Protein AF-A0A382Q9G3-F1 (afdb_monomer)

pLDDT: mean 81.2, std 12.7, range [31.36, 94.88]

Sequence (200 aa):
MVLIICVLTLLGAGWISKRIHGSWFFPGAFFPLLWSLYMSISFLVAPEFHPQILGVIMIVLFSIIVTVGANIIPFKNSSTIERHEPDFKPDLIFYTGLILSAISALGIVLVISMGFSWYQLEQSIFNLYILPNLFALERYNEVLVIPTNVKIVMFLTYPAALICGFVYPFLSGFRKWLSWLPILITMVYGTLFAVRSGIL

Solvent-accessible surface area (backbone atoms only — not comparable to full-atom values): 10776 Å² total; per-residue (Å²): 111,71,65,58,52,51,37,51,51,23,45,49,48,12,50,52,37,20,70,75,69,75,32,61,80,40,67,22,10,28,51,20,40,53,51,30,50,55,54,52,49,45,53,74,77,40,65,87,65,72,70,59,67,68,43,55,52,50,52,48,53,50,35,49,51,47,24,51,54,49,67,69,50,77,82,69,85,62,91,68,68,75,80,67,78,66,98,59,66,60,64,62,51,38,51,49,15,50,53,35,22,55,51,11,49,50,23,50,51,51,50,51,53,48,49,34,64,73,70,69,49,68,100,42,75,70,49,61,68,47,44,17,52,53,50,27,54,31,48,76,69,73,65,61,79,76,56,67,69,46,54,56,34,36,55,32,21,58,61,10,26,52,40,20,58,68,40,43,87,80,46,63,72,70,59,43,60,55,41,46,51,26,45,52,53,36,49,52,53,43,46,47,62,47,41,67,30,51,88,106

Structure (mmCIF, N/CA/C/O backbone):
data_AF-A0A382Q9G3-F1
#
_entry.id   AF-A0A382Q9G3-F1
#
loop_
_atom_site.group_PDB
_atom_site.id
_atom_site.type_symbol
_atom_site.label_atom_id
_atom_site.label_alt_id
_atom_site.label_comp_id
_atom_site.label_asym_id
_atom_site.label_entity_id
_atom_site.label_seq_id
_atom_site.pdbx_PDB_ins_code
_atom_site.Cartn_x
_atom_site.Cartn_y
_atom_site.Cartn_z
_atom_site.occupancy
_atom_site.B_iso_or_equiv
_atom_site.auth_seq_id
_atom_site.auth_comp_id
_atom_site.auth_asym_id
_atom_site.auth_atom_id
_atom_site.pdbx_PDB_model_num
ATOM 1 N N . MET A 1 1 ? 23.910 13.709 4.206 1.00 73.62 1 MET A N 1
ATOM 2 C CA . MET A 1 1 ? 23.803 14.306 5.560 1.00 73.62 1 MET A CA 1
ATOM 3 C C . MET A 1 1 ? 22.352 14.553 5.979 1.00 73.62 1 MET A C 1
ATOM 5 O O . MET A 1 1 ? 21.930 13.947 6.952 1.00 73.62 1 MET A O 1
ATOM 9 N N . VAL A 1 2 ? 21.565 15.348 5.236 1.00 79.25 2 VAL A N 1
ATOM 10 C CA . VAL A 1 2 ? 20.144 15.641 5.555 1.00 79.25 2 VAL A CA 1
ATOM 11 C C . VAL A 1 2 ? 19.305 14.374 5.752 1.00 79.25 2 VAL A C 1
ATOM 13 O O . VAL A 1 2 ? 18.570 14.259 6.721 1.00 79.25 2 VAL A O 1
ATOM 16 N N . LEU A 1 3 ? 19.486 13.378 4.889 1.00 79.06 3 LEU A N 1
ATOM 17 C CA . LEU A 1 3 ? 18.720 12.132 4.937 1.00 79.06 3 LEU A CA 1
ATOM 18 C C . LEU A 1 3 ? 18.991 11.305 6.207 1.00 79.06 3 LEU A C 1
ATOM 20 O O . LEU A 1 3 ? 18.064 10.745 6.780 1.00 79.06 3 LEU A O 1
ATOM 24 N N . ILE A 1 4 ? 20.237 11.294 6.693 1.00 84.12 4 ILE A N 1
ATOM 25 C CA . ILE A 1 4 ? 20.603 10.639 7.960 1.00 84.12 4 ILE A CA 1
ATOM 26 C C . ILE A 1 4 ? 19.908 11.349 9.124 1.00 84.12 4 ILE A C 1
ATOM 28 O O . ILE A 1 4 ? 19.346 10.694 9.996 1.00 84.12 4 ILE A O 1
ATOM 32 N N . ILE A 1 5 ? 19.887 12.685 9.104 1.00 87.38 5 ILE A N 1
ATOM 33 C CA . ILE A 1 5 ? 19.180 13.486 10.108 1.00 87.38 5 ILE A CA 1
ATOM 34 C C . ILE A 1 5 ? 17.683 13.150 10.086 1.00 87.38 5 ILE A C 1
ATOM 36 O O . ILE A 1 5 ? 17.115 12.903 11.141 1.00 87.38 5 ILE A O 1
ATOM 40 N N . CYS A 1 6 ? 17.062 13.053 8.907 1.00 88.06 6 CYS A N 1
ATOM 41 C CA . CYS A 1 6 ? 15.653 12.673 8.763 1.00 88.06 6 CYS A CA 1
ATOM 42 C C . CYS A 1 6 ? 15.347 11.264 9.298 1.00 88.06 6 CYS A C 1
ATOM 44 O O . CYS A 1 6 ? 14.324 11.053 9.943 1.00 88.06 6 CYS A O 1
ATOM 46 N N . VAL A 1 7 ? 16.222 10.286 9.061 1.00 88.62 7 VAL A N 1
ATOM 47 C CA . VAL A 1 7 ? 16.043 8.933 9.615 1.00 88.62 7 VAL A CA 1
ATOM 48 C C . VAL A 1 7 ? 16.175 8.952 11.140 1.00 88.62 7 VAL A C 1
ATOM 50 O O . VAL A 1 7 ? 15.357 8.350 11.836 1.00 88.62 7 VAL A O 1
ATOM 53 N N . LEU A 1 8 ? 17.154 9.687 11.675 1.00 90.88 8 LEU A N 1
ATOM 54 C CA . LEU A 1 8 ? 17.344 9.834 13.118 1.00 90.88 8 LEU A CA 1
ATOM 55 C C . LEU A 1 8 ? 16.169 10.555 13.793 1.00 90.88 8 LEU A C 1
ATOM 57 O O . LEU A 1 8 ? 15.763 10.149 14.882 1.00 90.88 8 LEU A O 1
ATOM 61 N N . THR A 1 9 ? 15.585 11.578 13.161 1.00 90.88 9 THR A N 1
ATOM 62 C CA . THR A 1 9 ? 14.403 12.267 13.704 1.00 90.88 9 THR A CA 1
ATOM 63 C C . THR A 1 9 ? 13.180 11.358 13.729 1.00 90.88 9 THR A C 1
ATOM 65 O O . THR A 1 9 ? 12.465 11.349 14.731 1.00 90.88 9 THR A O 1
ATOM 68 N N . LEU A 1 10 ? 12.962 10.546 12.690 1.00 92.06 10 LEU A N 1
ATOM 69 C CA . LEU A 1 10 ? 11.896 9.539 12.672 1.00 92.06 10 LEU A CA 1
ATOM 70 C C . LEU A 1 10 ? 12.095 8.489 13.775 1.00 92.06 10 LEU A C 1
ATOM 72 O O . LEU A 1 10 ? 11.179 8.234 14.556 1.00 92.06 10 LEU A O 1
ATOM 76 N N . LEU A 1 11 ? 13.301 7.931 13.909 1.00 92.19 11 LEU A N 1
ATOM 77 C CA . LEU A 1 11 ? 13.606 6.969 14.974 1.00 92.19 11 LEU A CA 1
ATOM 78 C C . LEU A 1 11 ? 13.399 7.577 16.367 1.00 92.19 11 LEU A C 1
ATOM 80 O O . LEU A 1 11 ? 12.801 6.936 17.232 1.00 92.19 11 LEU A O 1
ATOM 84 N N . GLY A 1 12 ? 13.836 8.822 16.571 1.00 91.19 12 GLY A N 1
ATOM 85 C CA . GLY A 1 12 ? 13.633 9.559 17.816 1.00 91.19 12 GLY A CA 1
ATOM 86 C C . GLY A 1 12 ? 12.153 9.769 18.136 1.00 91.19 12 GLY A C 1
ATOM 87 O O . GLY A 1 12 ? 11.715 9.436 19.237 1.00 91.19 12 GLY A O 1
ATOM 88 N N . ALA A 1 13 ? 11.364 10.248 17.170 1.00 89.12 13 ALA A N 1
ATOM 89 C CA . ALA A 1 13 ? 9.923 10.455 17.331 1.00 89.12 13 ALA A CA 1
ATOM 90 C C . ALA A 1 13 ? 9.193 9.146 17.675 1.00 89.12 13 ALA A C 1
ATOM 92 O O . ALA A 1 13 ? 8.418 9.098 18.636 1.00 89.12 13 ALA A O 1
ATOM 93 N N . GLY A 1 14 ? 9.504 8.064 16.954 1.00 89.75 14 GLY A N 1
ATOM 94 C CA . GLY A 1 14 ? 8.925 6.748 17.214 1.00 89.75 14 GLY A CA 1
ATOM 95 C C . GLY A 1 14 ? 9.304 6.198 18.588 1.00 89.75 14 GLY A C 1
ATOM 96 O O . GLY A 1 14 ? 8.455 5.671 19.309 1.00 89.75 14 GLY A O 1
ATOM 97 N N . TRP A 1 15 ? 10.561 6.375 18.999 1.00 90.69 15 TRP A N 1
ATOM 98 C CA . TRP A 1 15 ? 11.044 5.929 20.305 1.00 90.69 15 TRP A CA 1
ATOM 99 C C . TRP A 1 15 ? 10.415 6.702 21.469 1.00 90.69 15 TRP A C 1
ATOM 101 O O . TRP A 1 15 ? 10.028 6.092 22.468 1.00 90.69 15 TRP A O 1
ATOM 111 N N . ILE A 1 16 ? 10.257 8.023 21.333 1.00 89.19 16 ILE A N 1
ATOM 112 C CA . ILE A 1 16 ? 9.552 8.862 22.314 1.00 89.19 16 ILE A CA 1
ATOM 113 C C . ILE A 1 16 ? 8.093 8.411 22.431 1.00 89.19 16 ILE A C 1
ATOM 115 O O . ILE A 1 16 ? 7.614 8.161 23.536 1.00 89.19 16 ILE A O 1
ATOM 119 N N . SER A 1 17 ? 7.393 8.230 21.309 1.00 86.56 17 SER A N 1
ATOM 120 C CA . SER A 1 17 ? 5.993 7.793 21.332 1.00 86.56 17 SER A CA 1
ATOM 121 C C . SER A 1 17 ? 5.832 6.398 21.952 1.00 86.56 17 SER A C 1
ATOM 123 O O . SER A 1 17 ? 4.938 6.185 22.774 1.00 86.56 17 SER A O 1
ATOM 125 N N . LYS A 1 18 ? 6.766 5.477 21.673 1.00 88.69 18 LYS A N 1
ATOM 126 C CA . LYS A 1 18 ? 6.832 4.154 22.312 1.00 88.69 18 LYS A CA 1
ATOM 127 C C . LYS A 1 18 ? 7.077 4.245 23.821 1.00 88.69 18 LYS A C 1
ATOM 129 O O . LYS A 1 18 ? 6.487 3.478 24.572 1.00 88.69 18 LYS A O 1
ATOM 134 N N . ARG A 1 19 ? 7.938 5.154 24.291 1.00 87.19 19 ARG A N 1
ATOM 135 C CA . ARG A 1 19 ? 8.172 5.376 25.733 1.00 87.19 19 ARG A CA 1
ATOM 136 C C . ARG A 1 19 ? 6.904 5.842 26.452 1.00 87.19 19 ARG A C 1
ATOM 138 O O . ARG A 1 19 ? 6.699 5.444 27.591 1.00 87.19 19 ARG A O 1
ATOM 145 N N . ILE A 1 20 ? 6.074 6.647 25.790 1.00 85.25 20 ILE A N 1
ATOM 146 C CA . ILE A 1 20 ? 4.820 7.167 26.354 1.00 85.25 20 ILE A CA 1
ATOM 147 C C . ILE A 1 20 ? 3.729 6.082 26.366 1.00 85.25 20 ILE A C 1
ATOM 149 O O . ILE A 1 20 ? 3.065 5.899 27.380 1.00 85.25 20 ILE A O 1
ATOM 153 N N . HIS A 1 21 ? 3.560 5.343 25.264 1.00 82.25 21 HIS A N 1
ATOM 154 C CA . HIS A 1 21 ? 2.424 4.424 25.070 1.00 82.25 21 HIS A CA 1
ATOM 155 C C . HIS A 1 21 ? 2.763 2.933 25.242 1.00 82.25 21 HIS A C 1
ATOM 157 O O . HIS A 1 21 ? 1.889 2.077 25.134 1.00 82.25 21 HIS A O 1
ATOM 163 N N . GLY A 1 22 ? 4.031 2.585 25.462 1.00 80.88 22 GLY A N 1
ATOM 164 C CA . GLY A 1 22 ? 4.506 1.219 25.712 1.00 80.88 22 GLY A CA 1
ATOM 165 C C . GLY A 1 22 ? 4.540 0.283 24.495 1.00 80.88 22 GLY A C 1
ATOM 166 O O . GLY A 1 22 ? 5.129 -0.793 24.582 1.00 80.88 22 GLY A O 1
ATOM 167 N N . SER A 1 23 ? 3.966 0.673 23.351 1.00 82.88 23 SER A N 1
ATOM 168 C CA . SER A 1 23 ? 3.840 -0.180 22.161 1.00 82.88 23 SER A CA 1
ATOM 169 C C . SER A 1 23 ? 4.431 0.460 20.908 1.00 82.88 23 SER A C 1
ATOM 171 O O . SER A 1 23 ? 4.221 1.639 20.636 1.00 82.88 23 SER A O 1
ATOM 173 N N . TRP A 1 24 ? 5.117 -0.351 20.098 1.00 81.25 24 TRP A N 1
ATOM 174 C CA . TRP A 1 24 ? 5.556 0.035 18.752 1.00 81.25 24 TRP A CA 1
ATOM 175 C C . TRP A 1 24 ? 4.411 0.083 17.736 1.00 81.25 24 TRP A C 1
ATOM 177 O O . TRP A 1 24 ? 4.565 0.714 16.699 1.00 81.25 24 TRP A O 1
ATOM 187 N N . PHE A 1 25 ? 3.275 -0.560 18.025 1.00 82.75 25 PHE A N 1
ATOM 188 C CA . PHE A 1 25 ? 2.086 -0.547 17.163 1.00 82.75 25 PHE A CA 1
ATOM 189 C C . PHE A 1 25 ? 1.167 0.647 17.428 1.00 82.75 25 PHE A C 1
ATOM 191 O O . PHE A 1 25 ? 0.176 0.830 16.724 1.00 82.75 25 PHE A O 1
ATOM 198 N N . PHE A 1 26 ? 1.474 1.464 18.437 1.00 82.62 26 PHE A N 1
ATOM 199 C CA . PHE A 1 26 ? 0.769 2.720 18.636 1.00 82.62 26 PHE A CA 1
ATOM 200 C C . PHE A 1 26 ? 0.982 3.621 17.406 1.00 82.62 26 PHE A C 1
ATOM 202 O O . PHE A 1 26 ? 2.130 3.746 16.983 1.00 82.62 26 PHE A O 1
ATOM 209 N N . PRO A 1 27 ? -0.051 4.269 16.830 1.00 81.44 27 PRO A N 1
ATOM 210 C CA . PRO A 1 27 ? 0.078 5.002 15.565 1.00 81.44 27 PRO A CA 1
ATOM 211 C C . PRO A 1 27 ? 1.225 6.021 15.541 1.00 81.44 27 PRO A C 1
ATOM 213 O O . PRO A 1 27 ? 1.963 6.090 14.560 1.00 81.44 27 PRO A O 1
ATOM 216 N N . GLY A 1 28 ? 1.433 6.745 16.648 1.00 85.81 28 GLY A N 1
ATOM 217 C CA . GLY A 1 28 ? 2.528 7.711 16.782 1.00 85.81 28 GLY A CA 1
ATOM 218 C C . GLY A 1 28 ? 3.928 7.096 16.896 1.00 85.81 28 GLY A C 1
ATOM 219 O O . GLY A 1 28 ? 4.913 7.778 16.645 1.00 85.81 28 GLY A O 1
ATOM 220 N N . ALA A 1 29 ? 4.041 5.811 17.236 1.00 87.25 29 ALA A N 1
ATOM 221 C CA . ALA A 1 29 ? 5.307 5.079 17.257 1.00 87.25 29 ALA A CA 1
ATOM 222 C C . ALA A 1 29 ? 5.530 4.297 15.954 1.00 87.25 29 ALA A C 1
ATOM 224 O O . ALA A 1 29 ? 6.634 4.282 15.409 1.00 87.25 29 ALA A O 1
ATOM 225 N N . PHE A 1 30 ? 4.465 3.676 15.445 1.00 87.81 30 PHE A N 1
ATOM 226 C CA . PHE A 1 30 ? 4.480 2.794 14.286 1.00 87.81 30 PHE A CA 1
ATOM 227 C C . PHE A 1 30 ? 4.815 3.545 13.004 1.00 87.81 30 PHE A C 1
ATOM 229 O O . PHE A 1 30 ? 5.677 3.120 12.240 1.00 87.81 30 PHE A O 1
ATOM 236 N N . PHE A 1 31 ? 4.149 4.675 12.777 1.00 87.81 31 PHE A N 1
ATOM 237 C CA . PHE A 1 31 ? 4.277 5.428 11.539 1.00 87.81 31 PHE A CA 1
ATOM 238 C C . PHE A 1 31 ? 5.709 5.943 11.289 1.00 87.81 31 PHE A C 1
ATOM 240 O O . PHE A 1 31 ? 6.274 5.624 10.240 1.00 87.81 31 PHE A O 1
ATOM 247 N N . PRO A 1 32 ? 6.365 6.651 12.232 1.00 90.75 32 PRO A N 1
ATOM 248 C CA . PRO A 1 32 ? 7.757 7.054 12.044 1.00 90.75 32 PRO A CA 1
ATOM 249 C C . PRO A 1 32 ? 8.734 5.866 11.999 1.00 90.75 32 PRO A C 1
ATOM 251 O O . PRO A 1 32 ? 9.727 5.918 11.270 1.00 90.75 32 PRO A O 1
ATOM 254 N N . LEU A 1 33 ? 8.453 4.761 12.704 1.00 90.88 33 LEU A N 1
ATOM 255 C CA . LEU A 1 33 ? 9.275 3.550 12.622 1.00 90.88 33 LEU A CA 1
ATOM 256 C C . LEU A 1 33 ? 9.213 2.917 11.224 1.00 90.88 33 LEU A C 1
ATOM 258 O O . LEU A 1 33 ? 10.250 2.609 10.643 1.00 90.88 33 LEU A O 1
ATOM 262 N N . LEU A 1 34 ? 8.019 2.786 10.653 1.00 88.06 34 LEU A N 1
ATOM 263 C CA . LEU A 1 34 ? 7.808 2.241 9.314 1.00 88.06 34 LEU A CA 1
ATOM 264 C C . LEU A 1 34 ? 8.553 3.064 8.252 1.00 88.06 34 LEU A C 1
ATOM 266 O O . LEU A 1 34 ? 9.281 2.507 7.432 1.00 88.06 34 LEU A O 1
ATOM 270 N N . TRP A 1 35 ? 8.442 4.394 8.307 1.00 87.94 35 TRP A N 1
ATOM 271 C CA . TRP A 1 35 ? 9.142 5.272 7.368 1.00 87.94 35 TRP A CA 1
ATOM 272 C C . TRP A 1 35 ? 10.654 5.278 7.553 1.00 87.94 35 TRP A C 1
ATOM 274 O O . TRP A 1 35 ? 11.379 5.285 6.561 1.00 87.94 35 TRP A O 1
ATOM 284 N N . SER A 1 36 ? 11.155 5.220 8.789 1.00 89.31 36 SER A N 1
ATOM 285 C CA . SER A 1 36 ? 12.604 5.114 9.009 1.00 89.31 36 SER A CA 1
ATOM 286 C C . SER A 1 36 ? 13.173 3.813 8.432 1.00 89.31 36 SER A C 1
ATOM 288 O O . SER A 1 36 ? 14.255 3.832 7.839 1.00 89.31 36 SER A O 1
ATOM 290 N N . LEU A 1 37 ? 12.425 2.707 8.513 1.00 87.50 37 LEU A N 1
ATOM 291 C CA . LEU A 1 37 ? 12.796 1.426 7.915 1.00 87.50 37 LEU A CA 1
ATOM 292 C C . LEU A 1 37 ? 12.768 1.485 6.382 1.00 87.50 37 LEU A C 1
ATOM 294 O O . LEU A 1 37 ? 13.751 1.099 5.754 1.00 87.50 37 LEU A O 1
ATOM 298 N N . TYR A 1 38 ? 11.712 2.037 5.773 1.00 81.00 38 TYR A N 1
ATOM 299 C CA . TYR A 1 38 ? 11.648 2.211 4.314 1.00 81.00 38 TYR A CA 1
ATOM 300 C C . TYR A 1 38 ? 12.792 3.065 3.768 1.00 81.00 38 TYR A C 1
ATOM 302 O O . TYR A 1 38 ? 13.424 2.701 2.772 1.00 81.00 38 TYR A O 1
ATOM 310 N N . MET A 1 39 ? 13.094 4.175 4.441 1.00 80.31 39 MET A N 1
ATOM 311 C CA . MET A 1 39 ? 14.201 5.050 4.066 1.00 80.31 39 MET A CA 1
ATOM 312 C C . MET A 1 39 ? 15.541 4.318 4.177 1.00 80.31 39 MET A C 1
ATOM 314 O O . MET A 1 39 ? 16.346 4.370 3.252 1.00 80.31 39 MET A O 1
ATOM 318 N N . SER A 1 40 ? 15.758 3.577 5.267 1.00 81.88 40 SER A N 1
ATOM 319 C CA . SER A 1 40 ? 16.994 2.812 5.482 1.00 81.88 40 SER A CA 1
ATOM 320 C C . SER A 1 40 ? 17.182 1.700 4.447 1.00 81.88 40 SER A C 1
ATOM 322 O O . SER A 1 40 ? 18.276 1.539 3.913 1.00 81.88 40 SER A O 1
ATOM 324 N N . ILE A 1 41 ? 16.118 0.961 4.115 1.00 78.88 41 ILE A N 1
ATOM 325 C CA . ILE A 1 41 ? 16.162 -0.089 3.087 1.00 78.88 41 ILE A CA 1
ATOM 326 C C . ILE A 1 41 ? 16.473 0.508 1.717 1.00 78.88 41 ILE A C 1
ATOM 328 O O . ILE A 1 41 ? 17.300 -0.042 0.994 1.00 78.88 41 ILE A O 1
ATOM 332 N N . SER A 1 42 ? 15.865 1.647 1.379 1.00 72.50 42 SER A N 1
ATOM 333 C CA . SER A 1 42 ? 16.122 2.323 0.103 1.00 72.50 42 SER A CA 1
ATOM 334 C C . SER A 1 42 ? 17.611 2.651 -0.067 1.00 72.50 42 SER A C 1
ATOM 336 O O . SER A 1 42 ? 18.168 2.410 -1.134 1.00 72.50 42 SER A O 1
ATOM 338 N N . PHE A 1 43 ? 18.285 3.087 1.005 1.00 71.19 43 PHE A N 1
ATOM 339 C CA . PHE A 1 43 ? 19.733 3.331 0.992 1.00 71.19 43 PHE A CA 1
ATOM 340 C C . PHE A 1 43 ? 20.585 2.075 0.833 1.00 71.19 43 PHE A C 1
ATOM 342 O O . PHE A 1 43 ? 21.612 2.125 0.164 1.00 71.19 43 PHE A O 1
ATOM 349 N N . LEU A 1 44 ? 20.197 0.971 1.474 1.00 73.19 44 LEU A N 1
ATOM 350 C CA . LEU A 1 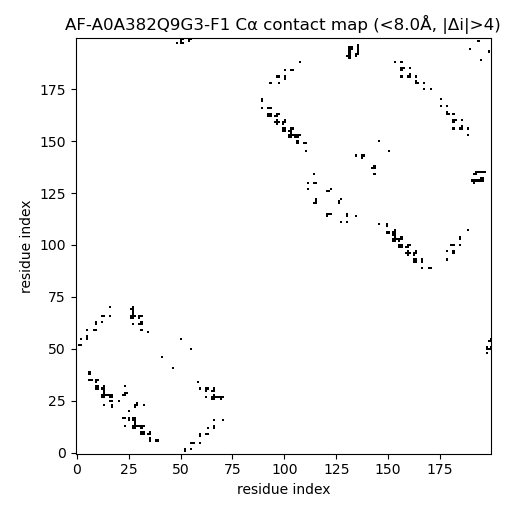44 ? 20.977 -0.267 1.440 1.00 73.19 44 LEU A CA 1
ATOM 351 C C . LEU A 1 44 ? 20.848 -0.994 0.099 1.00 73.19 44 LEU A C 1
ATOM 353 O O . LEU A 1 44 ? 21.811 -1.595 -0.365 1.00 73.19 44 LEU A O 1
ATOM 357 N N . VAL A 1 45 ? 19.657 -0.960 -0.501 1.00 72.25 45 VAL A N 1
ATOM 358 C CA . VAL A 1 45 ? 19.327 -1.760 -1.688 1.00 72.25 45 VAL A CA 1
ATOM 359 C C . VAL A 1 45 ? 19.579 -0.999 -2.990 1.00 72.25 45 VAL A C 1
ATOM 361 O O . VAL A 1 45 ? 19.908 -1.621 -3.995 1.00 72.25 45 VAL A O 1
ATOM 364 N N . ALA A 1 46 ? 19.425 0.327 -2.995 1.00 64.50 46 ALA A N 1
ATOM 365 C CA . ALA A 1 46 ? 19.513 1.143 -4.205 1.00 64.50 46 ALA A CA 1
ATOM 366 C C . ALA A 1 46 ? 20.217 2.493 -3.939 1.00 64.50 46 ALA A C 1
ATOM 368 O O . ALA A 1 46 ? 19.601 3.551 -4.091 1.00 64.50 46 ALA A O 1
ATOM 369 N N . PRO A 1 47 ? 21.508 2.488 -3.549 1.00 66.69 47 PRO A N 1
ATOM 370 C CA . PRO A 1 47 ? 22.241 3.700 -3.159 1.00 66.69 47 PRO A CA 1
ATOM 371 C C . PRO A 1 47 ? 22.409 4.711 -4.305 1.00 66.69 47 PRO A C 1
ATOM 373 O O . PRO A 1 47 ? 22.580 5.906 -4.064 1.00 66.69 47 PRO A O 1
ATOM 376 N N . GLU A 1 48 ? 22.343 4.247 -5.554 1.00 62.03 48 GLU A N 1
ATOM 377 C CA . GLU A 1 48 ? 22.396 5.085 -6.756 1.00 62.03 48 GLU A CA 1
ATOM 378 C C . GLU A 1 48 ? 21.178 6.011 -6.917 1.00 62.03 48 GLU A C 1
ATOM 380 O O . GLU A 1 48 ? 21.305 7.094 -7.487 1.00 62.03 48 GLU A O 1
ATOM 385 N N . PHE A 1 49 ? 20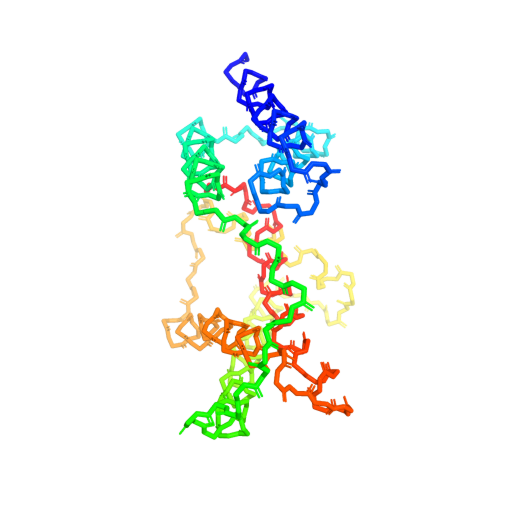.020 5.663 -6.348 1.00 60.69 49 PHE A N 1
ATOM 386 C CA . PHE A 1 49 ? 18.812 6.483 -6.418 1.00 60.69 49 PHE A CA 1
ATOM 387 C C . PHE A 1 49 ? 18.690 7.349 -5.168 1.00 60.69 49 PHE A C 1
ATOM 389 O O . PHE A 1 49 ? 18.297 6.898 -4.094 1.00 60.69 49 PHE A O 1
ATOM 396 N N . HIS A 1 50 ? 19.048 8.624 -5.305 1.00 63.28 50 HIS A N 1
ATOM 397 C CA . HIS A 1 50 ? 18.994 9.567 -4.195 1.00 63.28 50 HIS A CA 1
ATOM 398 C C . HIS A 1 50 ? 17.551 10.051 -4.014 1.00 63.28 50 HIS A C 1
ATOM 400 O O . HIS A 1 50 ? 17.021 10.703 -4.917 1.00 63.28 50 HIS A O 1
ATOM 406 N N . PRO A 1 51 ? 16.893 9.781 -2.870 1.00 66.19 51 PRO A N 1
ATOM 407 C CA . PRO A 1 51 ? 15.558 10.306 -2.638 1.00 66.19 51 PRO A CA 1
ATOM 408 C C . PRO A 1 51 ? 15.614 11.837 -2.616 1.00 66.19 51 PRO A C 1
ATOM 410 O O . PRO A 1 51 ? 16.420 12.448 -1.907 1.00 66.19 51 PRO A O 1
ATOM 413 N N . GLN A 1 52 ? 14.754 12.460 -3.416 1.00 75.38 52 GLN A N 1
ATOM 414 C CA . GLN A 1 52 ? 14.587 13.908 -3.488 1.00 75.38 52 GLN A CA 1
ATOM 415 C C . GLN A 1 52 ? 14.334 14.521 -2.093 1.00 75.38 52 GLN A C 1
ATOM 417 O O . GLN A 1 52 ? 13.413 14.173 -1.361 1.00 75.38 52 GLN A O 1
ATOM 422 N N . ILE A 1 53 ? 15.164 15.487 -1.706 1.00 78.25 53 ILE A N 1
ATOM 423 C CA . ILE A 1 53 ? 15.216 15.998 -0.323 1.00 78.25 53 ILE A CA 1
ATOM 424 C C . ILE A 1 53 ? 13.853 16.518 0.171 1.00 78.25 53 ILE A C 1
ATOM 426 O O . ILE A 1 53 ? 13.493 16.311 1.330 1.00 78.25 53 ILE A O 1
ATOM 430 N N . LEU A 1 54 ? 13.073 17.150 -0.712 1.00 76.50 54 LEU A N 1
ATOM 431 C CA . LEU A 1 54 ? 11.784 17.753 -0.371 1.00 76.50 54 LEU A CA 1
ATOM 432 C C . LEU A 1 54 ? 10.765 16.735 0.164 1.00 76.50 54 LEU A C 1
ATOM 434 O O . LEU A 1 54 ? 10.114 16.994 1.172 1.00 76.50 54 LEU A O 1
ATOM 438 N N . GLY A 1 55 ? 10.630 15.570 -0.467 1.00 76.75 55 GLY A N 1
ATOM 439 C CA . GLY A 1 55 ? 9.642 14.579 -0.031 1.00 76.75 55 GLY A CA 1
ATOM 440 C C . GLY A 1 55 ? 10.046 13.883 1.247 1.00 76.75 55 GLY A C 1
ATOM 441 O O . GLY A 1 55 ? 9.193 13.599 2.079 1.00 76.75 55 GLY A O 1
ATOM 442 N N . VAL A 1 56 ? 11.346 13.705 1.474 1.00 82.19 56 VAL A N 1
ATOM 443 C CA . VAL A 1 56 ? 11.833 13.179 2.750 1.00 82.19 56 VAL A CA 1
ATOM 444 C C . VAL A 1 56 ? 11.475 14.126 3.890 1.00 82.19 56 VAL A C 1
ATOM 446 O O . VAL A 1 56 ? 11.001 13.681 4.934 1.00 82.19 56 VAL A O 1
ATOM 449 N N . ILE A 1 57 ? 11.614 15.435 3.674 1.00 83.31 57 ILE A N 1
ATOM 450 C CA . ILE A 1 57 ? 11.163 16.444 4.637 1.00 83.31 57 ILE A CA 1
ATOM 451 C C . ILE A 1 57 ? 9.642 16.360 4.838 1.00 83.31 57 ILE A C 1
ATOM 453 O O . ILE A 1 57 ? 9.188 16.381 5.981 1.00 83.31 57 ILE A O 1
ATOM 457 N N . MET A 1 58 ? 8.855 16.195 3.770 1.00 84.75 58 MET A N 1
ATOM 458 C CA . MET A 1 58 ? 7.397 16.037 3.877 1.00 84.75 58 MET A CA 1
ATOM 459 C C . MET A 1 58 ? 6.995 14.798 4.684 1.00 84.75 58 MET A C 1
ATOM 461 O O . MET A 1 58 ? 6.110 14.889 5.531 1.00 84.75 58 MET A O 1
ATOM 465 N N . ILE A 1 59 ? 7.668 13.661 4.492 1.00 85.81 59 ILE A N 1
ATOM 466 C CA . ILE A 1 59 ? 7.426 12.433 5.267 1.00 85.81 59 ILE A CA 1
ATOM 467 C C . ILE A 1 59 ? 7.749 12.654 6.744 1.00 85.81 59 ILE A C 1
ATOM 469 O O . ILE A 1 59 ? 6.990 12.216 7.610 1.00 85.81 59 ILE A O 1
ATOM 473 N N . VAL A 1 60 ? 8.855 13.340 7.046 1.00 89.56 60 VAL A N 1
ATOM 474 C CA . VAL A 1 60 ? 9.234 13.678 8.424 1.00 89.56 60 VAL A CA 1
ATOM 475 C C . VAL A 1 60 ? 8.175 14.571 9.064 1.00 89.56 60 VAL A C 1
ATOM 477 O O . VAL A 1 60 ? 7.695 14.251 10.150 1.00 89.56 60 VAL A O 1
ATOM 480 N N . LEU A 1 61 ? 7.758 15.643 8.386 1.00 89.69 61 LEU A N 1
ATOM 481 C CA . LEU A 1 61 ? 6.715 16.548 8.876 1.00 89.69 61 LEU A CA 1
ATOM 482 C C . LEU A 1 61 ? 5.391 15.814 9.092 1.00 89.69 61 LEU A C 1
ATOM 484 O O . LEU A 1 61 ? 4.790 15.929 10.159 1.00 89.69 61 LEU A O 1
ATOM 488 N N . PHE A 1 62 ? 4.969 15.005 8.122 1.00 88.50 62 PHE A N 1
ATOM 489 C CA . PHE A 1 62 ? 3.752 14.211 8.230 1.00 88.50 62 PHE A CA 1
ATOM 490 C C . PHE A 1 62 ? 3.826 13.218 9.394 1.00 88.50 62 PHE A C 1
ATOM 492 O O . PHE A 1 62 ? 2.887 13.112 10.180 1.00 88.50 62 PHE A O 1
ATOM 499 N N . SER A 1 63 ? 4.970 12.557 9.579 1.00 88.69 63 SER A N 1
ATOM 500 C CA . SER A 1 63 ? 5.185 11.636 10.698 1.00 88.69 63 SER A CA 1
ATOM 501 C C . SER A 1 63 ? 5.133 12.340 12.050 1.00 88.69 63 SER A C 1
ATOM 503 O O . SER A 1 63 ? 4.565 11.796 12.998 1.00 88.69 63 SER A O 1
ATOM 505 N N . ILE A 1 64 ? 5.671 13.559 12.151 1.00 88.50 64 ILE A N 1
ATOM 506 C CA . ILE A 1 64 ? 5.566 14.381 13.361 1.00 88.50 64 ILE A CA 1
ATOM 507 C C . ILE A 1 64 ? 4.102 14.742 13.628 1.00 88.50 64 ILE A C 1
ATOM 509 O O . ILE A 1 64 ? 3.648 14.568 14.756 1.00 88.50 64 ILE A O 1
ATOM 513 N N . ILE A 1 65 ? 3.345 15.167 12.611 1.00 90.38 65 ILE A N 1
ATOM 514 C CA . ILE A 1 65 ? 1.914 15.490 12.748 1.00 90.38 65 ILE A CA 1
ATOM 515 C C . ILE A 1 65 ? 1.127 14.273 13.243 1.00 90.38 65 ILE A C 1
ATOM 517 O O . ILE A 1 65 ? 0.360 14.399 14.194 1.00 90.38 65 ILE A O 1
ATOM 521 N N . VAL A 1 66 ? 1.345 13.091 12.658 1.00 85.62 66 VAL A N 1
ATOM 522 C CA . VAL A 1 66 ? 0.702 11.841 13.100 1.00 85.62 66 VAL A CA 1
ATOM 523 C C . VAL A 1 66 ? 1.083 11.511 14.543 1.00 85.62 66 VAL A C 1
ATOM 525 O O . VAL A 1 66 ? 0.218 11.150 15.337 1.00 85.62 66 VAL A O 1
ATOM 528 N N . THR A 1 67 ? 2.355 11.675 14.908 1.00 87.31 67 THR A N 1
ATOM 529 C CA . THR A 1 67 ? 2.842 11.412 16.271 1.00 87.31 67 THR A CA 1
ATOM 530 C C . THR A 1 67 ? 2.197 12.353 17.283 1.00 87.31 67 THR A C 1
ATOM 532 O O . THR A 1 67 ? 1.684 11.907 18.307 1.00 87.31 67 THR A O 1
ATOM 535 N N . VAL A 1 68 ? 2.183 13.652 16.989 1.00 86.81 68 VAL A N 1
ATOM 536 C CA . VAL A 1 68 ? 1.565 14.678 17.835 1.00 86.81 68 VAL A CA 1
ATOM 537 C C . VAL A 1 68 ? 0.057 14.450 17.933 1.00 86.81 68 VAL A C 1
ATOM 539 O O . VAL A 1 68 ? -0.469 14.391 19.039 1.00 86.81 68 VAL A O 1
ATOM 542 N N . GLY A 1 69 ? -0.628 14.234 16.809 1.00 83.69 69 GLY A N 1
ATOM 543 C CA . GLY A 1 69 ? -2.067 13.968 16.770 1.00 83.69 69 GLY A CA 1
ATOM 544 C C . GLY A 1 69 ? -2.460 12.716 17.5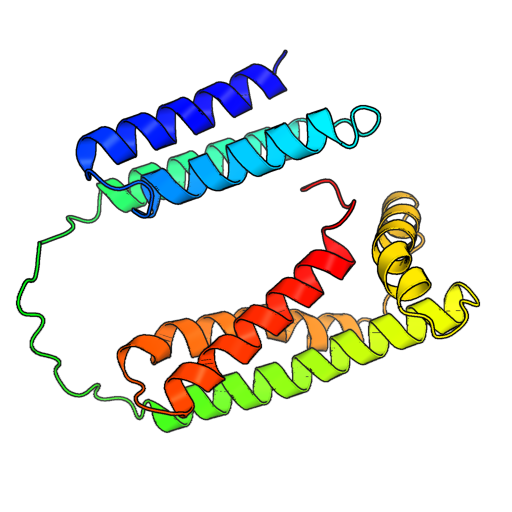52 1.00 83.69 69 GLY A C 1
ATOM 545 O O . GLY A 1 69 ? -3.419 12.751 18.320 1.00 83.69 69 GLY A O 1
ATOM 546 N N . ALA A 1 70 ? -1.680 11.639 17.435 1.00 81.06 70 ALA A N 1
ATOM 547 C CA . ALA A 1 70 ? -1.901 10.418 18.202 1.00 81.06 70 ALA A CA 1
ATOM 548 C C . ALA A 1 70 ? -1.744 10.645 19.716 1.00 81.06 70 ALA A C 1
ATOM 550 O O . ALA A 1 70 ? -2.481 10.047 20.489 1.00 81.06 70 ALA A O 1
ATOM 551 N N . ASN A 1 71 ? -0.827 11.522 20.139 1.00 77.69 71 ASN A N 1
ATOM 552 C CA . ASN A 1 71 ? -0.609 11.835 21.555 1.00 77.69 71 ASN A CA 1
ATOM 553 C C . ASN A 1 71 ? -1.633 12.839 22.127 1.00 77.69 71 ASN A C 1
ATOM 555 O O . ASN A 1 71 ? -1.852 12.849 23.336 1.00 77.69 71 ASN A O 1
ATOM 559 N N . ILE A 1 72 ? -2.233 13.701 21.295 1.00 80.88 72 ILE A N 1
ATOM 560 C CA . ILE A 1 72 ? -3.257 14.674 21.728 1.00 80.88 72 ILE A CA 1
ATOM 561 C C . ILE A 1 72 ? -4.577 13.973 22.047 1.00 80.88 72 ILE A C 1
ATOM 563 O O . ILE A 1 72 ? -5.292 14.394 22.953 1.00 80.88 72 ILE A O 1
ATOM 567 N N . ILE A 1 73 ? -4.913 12.915 21.307 1.00 67.94 73 ILE A N 1
ATOM 568 C CA . ILE A 1 73 ? -6.127 12.142 21.554 1.00 67.94 73 ILE A CA 1
ATOM 569 C C . ILE A 1 73 ? -5.840 11.212 22.737 1.00 67.94 73 ILE A C 1
ATOM 571 O O . ILE A 1 73 ? -5.066 10.265 22.582 1.00 67.94 73 ILE A O 1
ATOM 575 N N . PRO A 1 74 ? -6.439 11.435 23.922 1.00 59.28 74 PRO A N 1
ATOM 576 C CA . PRO A 1 74 ? -6.217 10.545 25.044 1.00 59.28 74 PRO A CA 1
ATOM 577 C C . PRO A 1 74 ? -6.716 9.153 24.662 1.00 59.28 74 PRO A C 1
ATOM 579 O O . PRO A 1 74 ? -7.913 8.946 24.443 1.00 59.28 74 PRO A O 1
ATOM 582 N N . PHE A 1 75 ? -5.799 8.184 24.618 1.00 56.53 75 PHE A N 1
ATOM 583 C CA . PHE A 1 75 ? -6.140 6.767 24.611 1.00 56.53 75 PHE A CA 1
ATOM 584 C C . PHE A 1 75 ? -6.729 6.443 25.986 1.00 56.53 75 PHE A C 1
ATOM 586 O O . PHE A 1 75 ? -6.069 5.918 26.882 1.00 56.53 75 PHE A O 1
ATOM 593 N N . LYS A 1 76 ? -7.988 6.832 26.204 1.00 52.00 76 LYS A N 1
ATOM 594 C CA . LYS A 1 76 ? -8.735 6.363 27.359 1.00 52.00 76 LYS A CA 1
ATOM 595 C C . LYS A 1 76 ? -8.807 4.855 27.181 1.00 52.00 76 LYS A C 1
ATOM 597 O O . LYS A 1 76 ? -9.360 4.379 26.188 1.00 52.00 76 LYS A O 1
ATOM 602 N N . ASN A 1 77 ? -8.191 4.132 28.113 1.00 47.31 77 ASN A N 1
ATOM 603 C CA . ASN A 1 77 ? -8.248 2.684 28.206 1.00 47.31 77 ASN A CA 1
ATOM 604 C C . ASN A 1 77 ? -9.716 2.324 28.474 1.00 47.31 77 ASN A C 1
ATOM 606 O O . ASN A 1 77 ? -10.152 2.187 29.612 1.00 47.31 77 ASN A O 1
ATOM 610 N N . SER A 1 78 ? -10.528 2.324 27.421 1.00 45.94 78 SER A N 1
ATOM 611 C CA . SER A 1 78 ? -11.924 1.929 27.465 1.00 45.94 78 SER A CA 1
ATOM 612 C C . SER A 1 78 ? -11.916 0.413 27.430 1.00 45.94 78 SER A C 1
ATOM 614 O O . SER A 1 78 ? -12.185 -0.228 26.421 1.00 45.94 78 SER A O 1
ATOM 616 N N . SER A 1 79 ? -11.565 -0.171 28.573 1.00 47.47 79 SER A N 1
ATOM 617 C CA . SER A 1 79 ? -11.690 -1.604 28.831 1.00 47.47 79 SER A CA 1
ATOM 618 C C . SER A 1 79 ? -13.138 -2.103 28.725 1.00 47.47 79 SER A C 1
ATOM 620 O O . SER A 1 79 ? -13.373 -3.300 28.820 1.00 47.47 79 SER A O 1
ATOM 622 N N . THR A 1 80 ? -14.094 -1.224 28.439 1.00 47.00 80 THR A N 1
ATOM 623 C CA . THR A 1 80 ? -15.474 -1.538 28.081 1.00 47.00 80 THR A CA 1
ATOM 624 C C . THR A 1 80 ? -16.012 -0.445 27.155 1.00 47.00 80 THR A C 1
ATOM 626 O O . THR A 1 80 ? -16.780 0.421 27.565 1.00 47.00 80 THR A O 1
ATOM 629 N N . ILE A 1 81 ? -15.618 -0.448 25.876 1.00 52.72 81 ILE A N 1
ATOM 630 C CA . ILE A 1 81 ? -16.532 0.092 24.863 1.00 52.72 81 ILE A CA 1
ATOM 631 C C . ILE A 1 81 ? -17.690 -0.901 24.842 1.00 52.72 81 ILE A C 1
ATOM 633 O O . ILE A 1 81 ? -17.563 -1.980 24.258 1.00 52.72 81 ILE A O 1
ATOM 637 N N . GLU A 1 82 ? -18.786 -0.586 25.535 1.00 47.16 82 GLU A N 1
ATOM 638 C CA . GLU A 1 82 ? -20.068 -1.201 25.217 1.00 47.16 82 GLU A CA 1
ATOM 639 C C . GLU A 1 82 ? -20.238 -1.024 23.712 1.00 47.16 82 GLU A C 1
ATOM 641 O O . GLU A 1 82 ? -20.348 0.100 23.220 1.00 47.16 82 GLU A O 1
ATOM 646 N N . ARG A 1 83 ? -20.136 -2.124 22.958 1.00 54.03 83 ARG A N 1
ATOM 647 C CA . ARG A 1 83 ? -20.414 -2.114 21.527 1.00 54.03 83 ARG A CA 1
ATOM 648 C C . ARG A 1 83 ? -21.900 -1.830 21.399 1.00 54.03 83 ARG A C 1
ATOM 650 O O . ARG A 1 83 ? -22.698 -2.757 21.347 1.00 54.03 83 ARG A O 1
ATOM 657 N N . HIS A 1 84 ? -22.269 -0.555 21.407 1.00 56.62 84 HIS A N 1
ATOM 658 C CA . HIS A 1 84 ? -23.544 -0.155 20.854 1.00 56.62 84 HIS A CA 1
ATOM 659 C C . HIS A 1 84 ? -23.569 -0.685 19.430 1.00 56.62 84 HIS A C 1
ATOM 661 O O . HIS A 1 84 ? -22.593 -0.526 18.683 1.00 56.62 84 HIS A O 1
ATOM 667 N N . GLU A 1 85 ? -24.644 -1.393 19.096 1.00 60.97 85 GLU A N 1
ATOM 668 C CA . GLU A 1 85 ? -24.866 -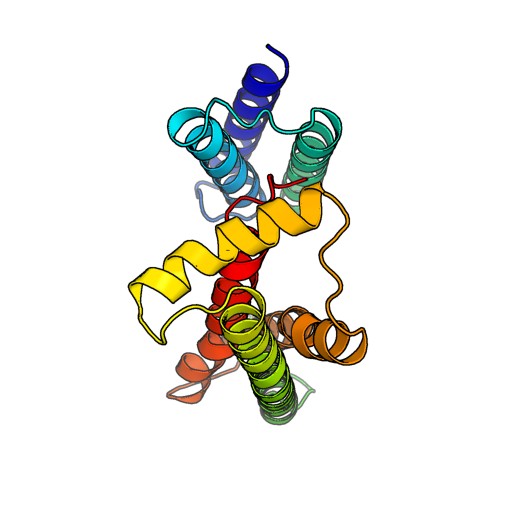1.766 17.714 1.00 60.97 85 GLU A CA 1
ATOM 669 C C . GLU A 1 85 ? -24.817 -0.478 16.889 1.00 60.97 85 GLU A C 1
ATOM 671 O O . GLU A 1 85 ? -25.443 0.518 17.265 1.00 60.97 85 GLU A O 1
ATOM 676 N N . PRO A 1 86 ? -23.986 -0.436 15.837 1.00 64.75 86 PRO A N 1
ATOM 677 C CA . PRO A 1 86 ? -23.906 0.747 15.009 1.00 64.75 86 PRO A CA 1
ATOM 678 C C . PRO A 1 86 ? -25.296 1.059 14.443 1.00 64.75 86 PRO A C 1
ATOM 680 O O . PRO A 1 86 ? -25.961 0.173 13.918 1.00 64.75 86 PRO A O 1
ATOM 683 N N . ASP A 1 87 ? -25.700 2.330 14.482 1.00 78.19 87 ASP A N 1
ATOM 684 C CA . ASP A 1 87 ? -26.951 2.812 13.862 1.00 78.19 87 ASP A CA 1
ATOM 685 C C . ASP A 1 87 ? -26.922 2.695 12.317 1.00 78.19 87 ASP A C 1
ATOM 687 O O . ASP A 1 87 ? -27.897 2.918 11.603 1.00 78.19 87 ASP A O 1
ATOM 691 N N . PHE A 1 88 ? -25.768 2.309 11.765 1.00 79.50 88 PHE A N 1
ATOM 692 C CA . PHE A 1 88 ? -25.574 2.018 10.353 1.00 79.50 88 PHE A CA 1
ATOM 693 C C . PHE A 1 88 ? -25.523 0.511 10.095 1.00 79.50 88 PHE A C 1
ATOM 695 O O . PHE A 1 88 ? -25.093 -0.273 10.933 1.00 79.50 88 PHE A O 1
ATOM 702 N N . LYS A 1 89 ? -25.881 0.099 8.874 1.00 87.75 89 LYS A N 1
ATOM 703 C CA . LYS A 1 89 ? -25.817 -1.304 8.437 1.00 87.75 89 LYS A CA 1
ATOM 704 C C . LYS A 1 89 ? -24.381 -1.665 8.019 1.00 87.75 89 LYS A C 1
ATOM 706 O O . LYS A 1 89 ? -24.004 -1.330 6.891 1.00 87.75 89 LYS A O 1
ATOM 711 N N . PRO A 1 90 ? -23.576 -2.360 8.853 1.00 85.06 90 PRO A N 1
ATOM 712 C CA . PRO A 1 90 ? -22.178 -2.657 8.531 1.00 85.06 90 PRO A CA 1
ATOM 713 C C . PRO A 1 90 ? -22.050 -3.507 7.262 1.00 85.06 90 PRO A C 1
ATOM 715 O O . PRO A 1 90 ? -21.120 -3.312 6.486 1.00 85.06 90 PRO A O 1
ATOM 718 N N . ASP A 1 91 ? -23.024 -4.380 6.997 1.00 87.94 91 ASP A N 1
ATOM 719 C CA . ASP A 1 91 ? -23.042 -5.226 5.802 1.00 87.94 91 ASP A CA 1
ATOM 720 C C . ASP A 1 91 ? -23.105 -4.415 4.503 1.00 87.94 91 ASP A C 1
ATOM 722 O O . ASP A 1 91 ? -22.368 -4.703 3.563 1.00 87.94 91 ASP A O 1
ATOM 726 N N . LEU A 1 92 ? -23.924 -3.360 4.450 1.00 89.94 92 LEU A N 1
ATOM 727 C CA . LEU A 1 92 ? -24.034 -2.510 3.260 1.00 89.94 92 LEU A CA 1
ATOM 728 C C . LEU A 1 92 ? -22.703 -1.809 2.957 1.00 89.94 92 LEU A C 1
ATOM 730 O O . LEU A 1 92 ? -22.256 -1.765 1.809 1.00 89.94 92 LEU A O 1
ATOM 734 N N . ILE A 1 93 ? -22.055 -1.290 4.000 1.00 91.12 93 ILE A N 1
ATOM 735 C CA . ILE A 1 93 ? -20.763 -0.609 3.891 1.00 91.12 93 ILE A CA 1
ATOM 736 C C . ILE A 1 93 ? -19.675 -1.608 3.470 1.00 91.12 93 ILE A C 1
ATOM 738 O O . ILE A 1 93 ? -18.883 -1.320 2.574 1.00 91.12 93 ILE A O 1
ATOM 742 N N . PHE A 1 94 ? -19.682 -2.814 4.041 1.00 92.56 94 PHE A N 1
ATOM 743 C CA . PHE A 1 94 ? -18.763 -3.889 3.673 1.00 92.56 94 PHE A CA 1
ATOM 744 C C . PHE A 1 94 ? -18.895 -4.303 2.200 1.00 92.56 94 PHE A C 1
ATOM 746 O O . PHE A 1 94 ? -17.891 -4.339 1.486 1.00 92.56 94 PHE A O 1
ATOM 753 N N . TYR A 1 95 ? -20.114 -4.556 1.709 1.00 92.94 95 TYR A N 1
ATOM 754 C CA . TYR A 1 95 ? -20.328 -4.913 0.301 1.00 92.94 95 TYR A CA 1
ATOM 755 C C . TYR A 1 95 ? -19.954 -3.777 -0.649 1.00 92.94 95 TYR A C 1
ATOM 757 O O . TYR A 1 95 ? -19.400 -4.037 -1.714 1.00 92.94 95 TYR A O 1
ATOM 765 N N . THR A 1 96 ? -20.176 -2.524 -0.246 1.00 92.31 96 THR A N 1
ATOM 766 C CA . THR A 1 96 ? -19.705 -1.359 -1.007 1.00 92.31 96 THR A CA 1
ATOM 767 C C . THR A 1 96 ? -18.181 -1.393 -1.138 1.00 92.31 96 THR A C 1
ATOM 769 O O . THR A 1 96 ? -17.658 -1.330 -2.249 1.00 92.31 96 THR A O 1
ATOM 772 N N . GLY A 1 97 ? -17.460 -1.602 -0.031 1.00 91.94 97 GLY A N 1
ATOM 773 C CA . GLY A 1 97 ? -16.003 -1.760 -0.040 1.00 91.94 97 GLY A CA 1
ATOM 774 C C . GLY A 1 97 ? -15.523 -2.909 -0.935 1.00 91.94 97 GLY A C 1
ATOM 775 O O . GLY A 1 97 ? -14.561 -2.738 -1.686 1.00 91.94 97 GLY A O 1
ATOM 776 N N . LEU A 1 98 ? -16.222 -4.049 -0.931 1.00 93.44 98 LEU A N 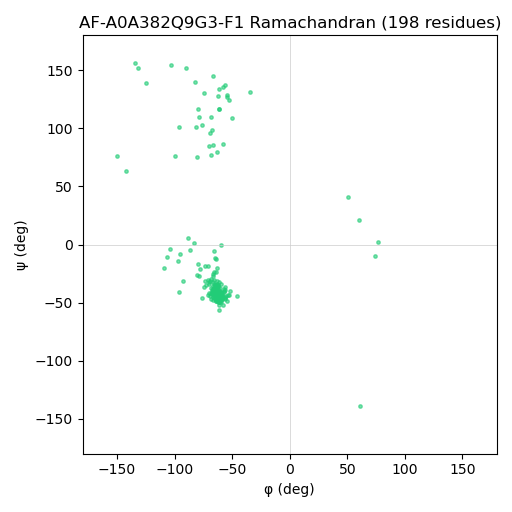1
ATOM 777 C CA . LEU A 1 98 ? -15.909 -5.177 -1.814 1.00 93.44 98 LEU A CA 1
ATOM 778 C C . LEU A 1 98 ? -16.134 -4.862 -3.293 1.00 93.44 98 LEU A C 1
ATOM 780 O O . LEU A 1 98 ? -15.268 -5.180 -4.107 1.00 93.44 98 LEU A O 1
ATOM 784 N N . ILE A 1 99 ? -17.246 -4.219 -3.650 1.00 94.88 99 ILE A N 1
ATOM 785 C CA . ILE A 1 99 ? -17.534 -3.836 -5.039 1.00 94.88 99 ILE A CA 1
ATOM 786 C C . ILE A 1 99 ? -16.461 -2.874 -5.553 1.00 94.88 99 ILE A C 1
ATOM 788 O O . ILE A 1 99 ? -15.903 -3.103 -6.627 1.00 94.88 99 ILE A O 1
ATOM 792 N N . LEU A 1 100 ? -16.108 -1.848 -4.767 1.00 93.19 100 LEU A N 1
ATOM 793 C CA . LEU A 1 100 ? -15.014 -0.944 -5.129 1.00 93.19 100 LEU A CA 1
ATOM 794 C C . LEU A 1 100 ? -13.694 -1.706 -5.283 1.00 93.19 100 LEU A C 1
ATOM 796 O O . LEU A 1 100 ? -12.956 -1.450 -6.232 1.00 93.19 100 LEU A O 1
ATOM 800 N N . SER A 1 101 ? -13.412 -2.671 -4.402 1.00 93.69 101 SER A N 1
ATOM 801 C CA . SER A 1 101 ? -12.187 -3.469 -4.494 1.00 93.69 101 SER A CA 1
ATOM 802 C C . SER A 1 101 ? -12.131 -4.306 -5.774 1.00 93.69 101 SER A C 1
ATOM 804 O O . SER A 1 101 ? -11.094 -4.330 -6.435 1.00 93.69 101 SER A O 1
ATOM 806 N N . ALA A 1 102 ? -13.248 -4.911 -6.185 1.00 94.12 102 ALA A N 1
ATOM 807 C CA . ALA A 1 102 ? -13.336 -5.699 -7.409 1.00 94.12 102 ALA A CA 1
ATOM 808 C C . ALA A 1 102 ? -13.124 -4.825 -8.654 1.00 94.12 102 ALA A C 1
ATOM 810 O O . ALA A 1 102 ? -12.331 -5.173 -9.528 1.00 94.12 102 ALA A O 1
ATOM 811 N N . 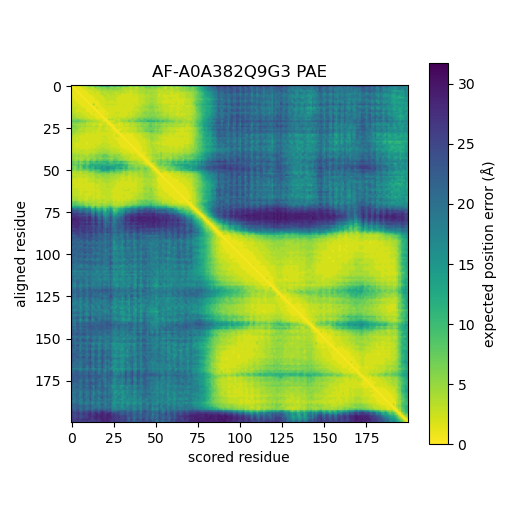ILE A 1 103 ? -13.761 -3.650 -8.693 1.00 93.44 103 ILE A N 1
ATOM 812 C CA . ILE A 1 103 ? -13.555 -2.658 -9.757 1.00 93.44 103 ILE A CA 1
ATOM 813 C C . ILE A 1 103 ? -12.080 -2.235 -9.797 1.00 93.44 103 ILE A C 1
ATOM 815 O O . ILE A 1 103 ? -11.461 -2.231 -10.858 1.00 93.44 103 ILE A O 1
ATOM 819 N N . SER A 1 104 ? -11.480 -1.956 -8.640 1.00 91.88 104 SER A N 1
ATOM 820 C CA . SER A 1 104 ? -10.079 -1.538 -8.553 1.00 91.88 104 SER A CA 1
ATOM 821 C C . SER A 1 104 ? -9.092 -2.622 -9.003 1.00 91.88 104 SER A C 1
ATOM 823 O O . SER A 1 104 ? -8.108 -2.324 -9.684 1.00 91.88 104 SER A O 1
ATOM 825 N N . ALA A 1 105 ? -9.391 -3.891 -8.707 1.00 92.88 105 ALA A N 1
ATOM 826 C CA . ALA A 1 105 ? -8.594 -5.031 -9.136 1.00 92.88 105 ALA A CA 1
ATOM 827 C C . ALA A 1 105 ? -8.594 -5.170 -10.663 1.00 92.88 105 ALA A C 1
ATOM 829 O O . ALA A 1 105 ? -7.542 -5.435 -11.243 1.00 92.88 105 ALA A O 1
ATOM 830 N N . LEU A 1 106 ? -9.728 -4.908 -11.328 1.00 92.81 106 LEU A N 1
ATOM 831 C CA . LEU A 1 106 ? -9.778 -4.848 -12.793 1.00 92.81 106 LEU A CA 1
ATOM 832 C C . LEU A 1 106 ? -8.835 -3.771 -13.339 1.00 92.81 106 LEU A C 1
ATOM 834 O O . LEU A 1 106 ? -8.103 -4.034 -14.288 1.00 92.81 106 LEU A O 1
ATOM 838 N N . GLY A 1 107 ? -8.790 -2.590 -12.716 1.00 88.69 107 GLY A N 1
ATOM 839 C CA . GLY A 1 107 ? -7.852 -1.529 -13.100 1.00 88.69 107 GLY A CA 1
ATOM 840 C C . GLY A 1 107 ? -6.389 -1.966 -13.008 1.00 88.69 107 GLY A C 1
ATOM 841 O O . GLY A 1 107 ? -5.609 -1.718 -13.926 1.00 88.69 107 GLY A O 1
ATOM 842 N N . ILE A 1 108 ? -6.023 -2.668 -11.932 1.00 90.25 108 ILE A N 1
ATOM 843 C CA . ILE A 1 108 ? -4.667 -3.203 -11.748 1.00 90.25 108 ILE A CA 1
ATOM 844 C C . ILE A 1 108 ? -4.341 -4.252 -12.816 1.00 90.25 108 ILE A C 1
ATOM 846 O O . ILE A 1 108 ? -3.281 -4.180 -13.434 1.00 90.25 108 ILE A O 1
ATOM 850 N N . VAL A 1 109 ? -5.252 -5.194 -13.075 1.00 92.25 109 VAL A N 1
ATOM 851 C CA . VAL A 1 109 ? -5.070 -6.227 -14.109 1.00 92.25 109 VAL A CA 1
ATOM 852 C C . VAL A 1 109 ? -4.907 -5.599 -15.494 1.00 92.25 109 VAL A C 1
ATOM 854 O O . VAL A 1 109 ? -4.036 -6.021 -16.254 1.00 92.25 109 VAL A O 1
ATOM 857 N N . LEU A 1 110 ? -5.691 -4.564 -15.811 1.00 91.12 110 LEU A N 1
ATOM 858 C CA . LEU A 1 110 ? -5.573 -3.828 -17.070 1.00 91.12 110 LEU A CA 1
ATOM 859 C C . LEU A 1 110 ? -4.197 -3.177 -17.216 1.00 91.12 110 LEU A C 1
ATOM 861 O O . LEU A 1 110 ? -3.574 -3.335 -18.260 1.00 91.12 110 LEU A O 1
ATOM 865 N N . VAL A 1 111 ? -3.685 -2.509 -16.177 1.00 90.06 111 VAL A N 1
ATOM 866 C CA . VAL A 1 111 ? -2.331 -1.931 -16.213 1.00 90.06 111 VAL A CA 1
ATOM 867 C C . VAL A 1 111 ? -1.263 -2.991 -16.387 1.00 90.06 111 VAL A C 1
ATOM 869 O O . VAL A 1 111 ? -0.351 -2.791 -17.184 1.00 90.06 111 VAL A O 1
ATOM 872 N N . ILE A 1 112 ? -1.359 -4.103 -15.658 1.00 90.88 112 ILE A N 1
ATOM 873 C CA . ILE A 1 112 ? -0.396 -5.194 -15.797 1.00 90.88 112 ILE A CA 1
ATOM 874 C C . ILE A 1 112 ? -0.396 -5.670 -17.253 1.00 90.88 112 ILE A C 1
ATOM 876 O O . ILE A 1 112 ? 0.652 -5.670 -17.889 1.00 90.88 112 ILE A O 1
ATOM 880 N N . SER A 1 113 ? -1.569 -5.984 -17.807 1.00 90.56 113 SER A N 1
ATOM 881 C CA . SER A 1 113 ? -1.726 -6.427 -19.198 1.00 90.56 113 SER A CA 1
ATOM 882 C C . SER A 1 113 ? -1.160 -5.421 -20.208 1.00 90.56 113 SER A C 1
ATOM 884 O O . SER A 1 113 ? -0.398 -5.792 -21.102 1.00 90.56 113 SER A O 1
ATOM 886 N N . MET A 1 114 ? -1.457 -4.130 -20.025 1.00 88.31 114 MET A N 1
ATOM 887 C CA . MET A 1 114 ? -0.888 -3.056 -20.842 1.00 88.31 114 MET A CA 1
ATOM 888 C C . MET A 1 114 ? 0.636 -3.016 -20.741 1.00 88.31 114 MET A C 1
ATOM 890 O O . MET A 1 114 ? 1.303 -2.901 -21.761 1.00 88.31 114 MET A O 1
ATOM 894 N N . GLY A 1 115 ? 1.185 -3.174 -19.538 1.00 87.88 115 GLY A N 1
ATOM 895 C CA . GLY A 1 115 ? 2.621 -3.243 -19.303 1.00 87.88 115 GLY A CA 1
ATOM 896 C C . GLY A 1 115 ? 3.288 -4.399 -20.050 1.00 87.88 115 GLY A C 1
ATOM 897 O O . GLY A 1 115 ? 4.268 -4.184 -20.758 1.00 87.88 115 GLY A O 1
ATOM 898 N N . PHE A 1 116 ? 2.721 -5.606 -19.976 1.00 91.25 116 PHE A N 1
ATOM 899 C CA . PHE A 1 116 ? 3.219 -6.750 -20.750 1.00 91.25 116 PHE A CA 1
ATOM 900 C C . PHE A 1 116 ? 3.185 -6.479 -22.259 1.00 91.25 116 PHE A C 1
ATOM 902 O O . PHE A 1 116 ? 4.147 -6.790 -22.957 1.00 91.25 116 PHE A O 1
ATOM 909 N N . SER A 1 117 ? 2.115 -5.856 -22.760 1.00 89.62 117 SER A N 1
ATOM 910 C CA . SER A 1 117 ? 1.996 -5.518 -24.181 1.00 89.62 117 SER A CA 1
ATOM 911 C C . SER A 1 117 ? 2.972 -4.426 -24.623 1.00 89.62 117 SER A C 1
ATOM 913 O O . SER A 1 117 ? 3.526 -4.527 -25.714 1.00 89.62 117 SER A O 1
ATOM 915 N N . TRP A 1 118 ? 3.164 -3.376 -23.824 1.00 87.19 118 TRP A N 1
ATOM 916 C CA . TRP A 1 118 ? 4.028 -2.243 -24.170 1.00 87.19 118 TRP A CA 1
ATOM 917 C C . TRP A 1 118 ? 5.499 -2.622 -24.175 1.00 87.19 118 TRP A C 1
ATOM 919 O O . TRP A 1 118 ? 6.217 -2.281 -25.110 1.00 87.19 118 TRP A O 1
ATOM 929 N N . TYR A 1 119 ? 5.929 -3.369 -23.162 1.00 87.44 119 TYR A N 1
ATOM 930 C CA . TYR A 1 119 ? 7.315 -3.810 -23.039 1.00 87.44 119 TYR A CA 1
ATOM 931 C C . TYR A 1 119 ? 7.586 -5.141 -23.755 1.00 87.44 119 TYR A C 1
ATOM 933 O O . TYR A 1 119 ? 8.684 -5.674 -23.632 1.00 87.44 119 TYR A O 1
ATOM 941 N N . GLN A 1 120 ? 6.598 -5.681 -24.484 1.00 89.00 120 GLN A N 1
ATOM 942 C CA . GLN A 1 120 ? 6.683 -6.953 -25.216 1.00 89.00 120 GLN A CA 1
ATOM 943 C C . GLN A 1 120 ? 7.199 -8.110 -24.343 1.00 89.00 120 GLN A C 1
ATOM 945 O O . GLN A 1 120 ? 8.009 -8.932 -24.768 1.00 89.00 120 GLN A O 1
ATOM 950 N N . LEU A 1 121 ? 6.739 -8.163 -23.092 1.00 88.38 121 LEU A N 1
ATOM 951 C CA . LEU A 1 121 ? 7.161 -9.171 -22.127 1.00 88.38 121 LEU A CA 1
ATOM 952 C C . LEU A 1 121 ? 6.374 -10.468 -22.330 1.00 88.38 121 LEU A C 1
ATOM 954 O O . LEU A 1 121 ? 5.153 -10.458 -22.496 1.00 88.38 121 LEU A O 1
ATOM 958 N N . GLU A 1 122 ? 7.055 -11.605 -22.218 1.00 89.69 122 GLU A N 1
ATOM 959 C CA . GLU A 1 122 ? 6.387 -12.904 -22.111 1.00 89.69 122 GLU A CA 1
ATOM 960 C C . GLU A 1 122 ? 5.623 -13.003 -20.789 1.00 89.69 122 GLU A C 1
ATOM 962 O O . GLU A 1 122 ? 6.109 -12.518 -19.765 1.00 89.69 122 GLU A O 1
ATOM 967 N N . GLN A 1 123 ? 4.465 -13.669 -20.776 1.00 84.12 123 GLN A N 1
ATOM 968 C CA . GLN A 1 123 ? 3.672 -13.860 -19.559 1.00 84.12 123 GLN A CA 1
ATOM 969 C C . GLN A 1 123 ? 4.365 -14.8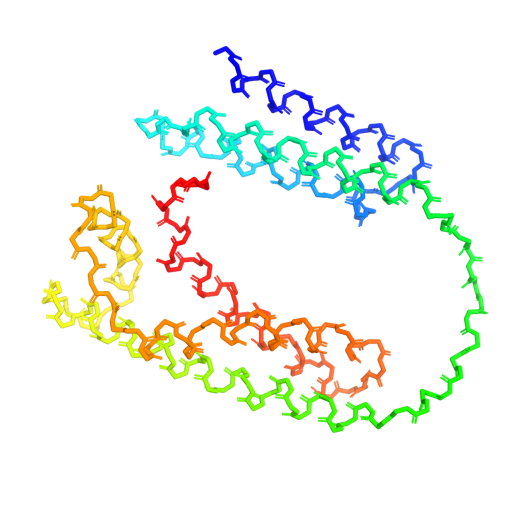25 -18.588 1.00 84.12 123 GLN A C 1
ATOM 971 O O . GLN A 1 123 ? 4.090 -16.022 -18.553 1.00 84.12 123 GLN A O 1
ATOM 976 N N . SER A 1 124 ? 5.278 -14.285 -17.785 1.00 87.56 124 SER A N 1
ATOM 977 C CA . SER A 1 124 ? 6.020 -15.008 -16.758 1.00 87.56 124 SER A CA 1
ATOM 978 C C . SER A 1 124 ? 6.000 -14.252 -15.429 1.00 87.56 124 SER A C 1
ATOM 980 O O . SER A 1 124 ? 5.923 -13.021 -15.381 1.00 87.56 124 SER A O 1
ATOM 982 N N . ILE A 1 125 ? 6.104 -14.997 -14.325 1.00 80.00 125 ILE A N 1
ATOM 983 C CA . ILE A 1 125 ? 6.166 -14.429 -12.968 1.00 80.00 125 ILE A CA 1
ATOM 984 C C . ILE A 1 125 ? 7.415 -13.544 -12.805 1.00 80.00 125 ILE A C 1
ATOM 986 O O . ILE A 1 125 ? 7.359 -12.509 -12.145 1.00 80.00 125 ILE A O 1
ATOM 990 N N . PHE A 1 126 ? 8.527 -13.905 -13.453 1.00 82.00 126 PHE A N 1
ATOM 991 C CA . PHE A 1 126 ? 9.755 -13.107 -13.442 1.00 82.00 126 PHE A CA 1
ATOM 992 C C . PHE A 1 126 ? 9.566 -11.756 -14.139 1.00 82.00 126 PHE A C 1
ATOM 994 O O . PHE A 1 126 ? 9.991 -10.729 -13.616 1.00 82.00 126 PHE A O 1
ATOM 1001 N N . ASN A 1 127 ? 8.854 -11.732 -15.265 1.00 82.12 127 ASN A N 1
ATOM 1002 C CA . ASN A 1 127 ? 8.555 -10.491 -15.976 1.00 82.12 127 ASN A CA 1
ATOM 1003 C C . ASN A 1 127 ? 7.558 -9.611 -15.210 1.00 82.12 127 ASN A C 1
ATOM 1005 O O . ASN A 1 127 ? 7.689 -8.389 -15.226 1.00 82.12 127 ASN A O 1
ATOM 1009 N N . LEU A 1 128 ? 6.628 -10.211 -14.455 1.00 82.81 128 LEU A N 1
ATOM 1010 C CA . LEU A 1 128 ? 5.751 -9.467 -13.545 1.00 82.81 128 LEU A CA 1
ATOM 1011 C C . LEU A 1 128 ? 6.548 -8.746 -12.445 1.00 82.81 128 LEU A C 1
ATOM 1013 O O . LEU A 1 128 ? 6.200 -7.628 -12.075 1.00 82.81 128 LEU A O 1
ATOM 1017 N N . TYR A 1 129 ? 7.627 -9.354 -11.945 1.00 83.19 129 TYR A N 1
ATOM 1018 C CA . TYR A 1 129 ? 8.505 -8.742 -10.942 1.00 83.19 129 TYR A CA 1
ATOM 1019 C C . TYR A 1 129 ? 9.345 -7.580 -11.499 1.00 83.19 129 TYR A C 1
ATOM 1021 O O . TYR A 1 129 ? 9.658 -6.641 -10.770 1.00 83.19 129 TYR A O 1
ATOM 1029 N N . ILE A 1 130 ? 9.701 -7.620 -12.785 1.00 84.12 130 ILE A N 1
ATOM 1030 C CA . ILE A 1 130 ? 10.474 -6.558 -13.454 1.00 84.12 130 ILE A CA 1
ATOM 1031 C C . ILE A 1 130 ? 9.581 -5.362 -13.816 1.00 84.12 130 ILE A C 1
ATOM 1033 O O . ILE A 1 130 ? 10.052 -4.224 -13.860 1.00 84.12 130 ILE A O 1
ATOM 1037 N N . LEU A 1 131 ? 8.285 -5.601 -14.029 1.00 85.31 131 LEU A N 1
ATOM 1038 C CA . LEU A 1 131 ? 7.331 -4.603 -14.504 1.00 85.31 131 LEU A CA 1
ATOM 1039 C C . LEU A 1 131 ? 7.285 -3.290 -13.686 1.00 85.31 131 LEU A C 1
ATOM 1041 O O . LEU A 1 131 ? 7.304 -2.228 -14.311 1.00 85.31 131 LEU A O 1
ATOM 1045 N N . PRO A 1 132 ? 7.304 -3.297 -12.335 1.00 83.62 132 PRO A N 1
ATOM 1046 C CA . PRO A 1 132 ? 7.365 -2.065 -11.544 1.00 83.62 132 PRO A CA 1
ATOM 1047 C C . PRO A 1 132 ? 8.582 -1.190 -11.871 1.00 83.62 132 PRO A C 1
ATOM 1049 O O . PRO A 1 132 ? 8.470 0.031 -11.947 1.00 83.62 132 PRO A O 1
ATOM 1052 N N . ASN A 1 133 ? 9.745 -1.803 -12.120 1.00 80.56 133 ASN A N 1
ATOM 1053 C CA . ASN A 1 133 ? 10.963 -1.070 -12.463 1.00 80.56 133 ASN A CA 1
ATOM 1054 C C . ASN A 1 133 ? 10.847 -0.381 -13.831 1.00 80.56 133 ASN A C 1
ATOM 1056 O O . ASN A 1 133 ? 11.310 0.745 -13.991 1.00 80.56 133 ASN A O 1
ATOM 1060 N N . LEU A 1 134 ? 10.205 -1.034 -14.803 1.00 83.50 134 LEU A N 1
ATOM 1061 C CA . LEU A 1 134 ? 9.965 -0.445 -16.123 1.00 83.50 134 LEU A CA 1
ATOM 1062 C C . LEU A 1 134 ? 8.983 0.729 -16.035 1.00 83.50 134 LEU A C 1
ATOM 1064 O O . LEU A 1 134 ? 9.249 1.793 -16.594 1.00 83.50 134 LEU A O 1
ATOM 1068 N N . PHE A 1 135 ? 7.908 0.584 -15.253 1.00 85.19 135 PHE A N 1
ATOM 1069 C CA . PHE A 1 135 ? 6.991 1.693 -14.986 1.00 85.19 135 PHE A CA 1
ATOM 1070 C C . PHE A 1 135 ? 7.671 2.860 -14.271 1.00 85.19 135 PHE A C 1
ATOM 1072 O O . PHE A 1 135 ? 7.410 4.012 -14.618 1.00 85.19 135 PHE A O 1
ATOM 1079 N N . ALA A 1 136 ? 8.549 2.593 -13.303 1.00 77.38 136 ALA A N 1
ATOM 1080 C CA . ALA A 1 136 ? 9.310 3.637 -12.626 1.00 77.38 136 ALA A CA 1
ATOM 1081 C C . ALA A 1 136 ? 10.213 4.409 -13.602 1.00 77.38 136 ALA A C 1
ATOM 1083 O O . ALA A 1 136 ? 10.215 5.639 -13.587 1.00 77.38 136 ALA A O 1
ATOM 1084 N N . LEU A 1 137 ? 10.927 3.705 -14.484 1.00 79.62 137 LEU A N 1
ATOM 1085 C CA . LEU A 1 137 ? 11.819 4.313 -15.474 1.00 79.62 137 LEU A CA 1
ATOM 1086 C C . LEU A 1 137 ? 11.056 5.222 -16.451 1.00 79.62 137 LEU A C 1
ATOM 1088 O O . LEU A 1 137 ? 11.439 6.375 -16.639 1.00 79.62 137 LEU A O 1
ATOM 1092 N N . GLU A 1 138 ? 9.936 4.753 -17.007 1.00 82.44 138 GLU A N 1
ATOM 1093 C CA . GLU A 1 138 ? 9.097 5.563 -17.908 1.00 82.44 138 GLU A CA 1
ATOM 1094 C C . GLU A 1 138 ? 8.422 6.737 -17.190 1.00 82.44 138 GLU A C 1
ATOM 1096 O O . GLU A 1 138 ? 8.208 7.798 -17.778 1.00 82.44 138 GLU A O 1
ATOM 1101 N N . ARG A 1 139 ? 8.083 6.575 -15.905 1.00 76.38 139 ARG A N 1
ATOM 1102 C CA . ARG A 1 139 ? 7.530 7.662 -15.090 1.00 76.38 139 ARG A CA 1
ATOM 1103 C C . ARG A 1 139 ? 8.557 8.770 -14.877 1.00 76.38 139 ARG A C 1
ATOM 1105 O O . ARG A 1 139 ? 8.189 9.935 -14.975 1.00 76.38 139 ARG A O 1
ATOM 1112 N N . TYR A 1 140 ? 9.816 8.423 -14.608 1.00 74.25 140 TYR A N 1
ATOM 1113 C CA . TYR A 1 140 ? 10.892 9.406 -14.442 1.00 74.25 140 TYR A CA 1
ATOM 1114 C C . TYR A 1 140 ? 11.254 10.133 -15.732 1.00 74.25 140 TYR A C 1
ATOM 1116 O O . TYR A 1 140 ? 11.645 11.294 -15.680 1.00 74.25 140 TYR A O 1
ATOM 1124 N N . ASN A 1 141 ? 11.073 9.478 -16.875 1.00 76.94 141 ASN A N 1
ATOM 1125 C CA . ASN A 1 141 ? 11.255 10.101 -18.182 1.00 76.94 141 ASN A CA 1
ATOM 1126 C C . ASN A 1 141 ? 10.014 10.882 -18.657 1.00 76.94 141 ASN A C 1
ATOM 1128 O O . ASN A 1 141 ? 10.032 11.419 -19.757 1.00 76.94 141 ASN A O 1
ATOM 1132 N N . GLU A 1 142 ? 8.941 10.936 -17.855 1.00 76.44 142 GLU A N 1
ATOM 1133 C CA . GLU A 1 142 ? 7.648 11.560 -18.191 1.00 76.44 142 GLU A CA 1
ATOM 1134 C C . GLU A 1 142 ? 6.942 10.945 -19.419 1.00 76.44 142 GLU A C 1
ATOM 1136 O O . GLU A 1 142 ? 6.039 11.542 -20.005 1.00 76.44 142 GLU A O 1
ATOM 1141 N N . VAL A 1 143 ? 7.302 9.712 -19.781 1.00 78.75 143 VAL A N 1
ATOM 1142 C CA . VAL A 1 143 ? 6.769 8.987 -20.948 1.00 78.75 143 VAL A CA 1
ATOM 1143 C C . VAL A 1 143 ? 5.631 8.030 -20.558 1.00 78.75 143 VAL A C 1
ATOM 1145 O O . VAL A 1 143 ? 4.869 7.578 -21.412 1.00 78.75 143 VAL A O 1
ATOM 1148 N N . LEU A 1 144 ? 5.439 7.738 -19.264 1.00 77.81 144 LEU A N 1
ATOM 1149 C CA . LEU A 1 144 ? 4.389 6.821 -18.806 1.00 77.81 144 LEU A CA 1
ATOM 1150 C C . LEU A 1 144 ? 2.967 7.400 -18.987 1.00 77.81 144 LEU A C 1
ATOM 1152 O O . LEU A 1 144 ? 2.423 8.075 -18.106 1.00 77.81 144 LEU A O 1
ATOM 1156 N N . VAL A 1 145 ? 2.303 7.054 -20.095 1.00 78.38 145 VAL A N 1
ATOM 1157 C CA . VAL A 1 145 ? 0.935 7.509 -20.413 1.00 78.38 145 VAL A CA 1
ATOM 1158 C C . VAL A 1 145 ? -0.119 6.452 -20.073 1.00 78.38 145 VAL A C 1
ATOM 1160 O O . VAL A 1 145 ? -0.686 5.803 -20.947 1.00 78.38 145 VAL A O 1
ATOM 1163 N N . ILE A 1 146 ? -0.447 6.288 -18.788 1.00 81.69 146 ILE A N 1
ATOM 1164 C CA . ILE A 1 146 ? -1.589 5.439 -18.392 1.00 81.69 146 ILE A CA 1
ATOM 1165 C C . ILE A 1 146 ? -2.913 6.170 -18.695 1.00 81.69 146 ILE A C 1
ATOM 1167 O O . ILE A 1 146 ? -3.073 7.317 -18.253 1.00 81.69 146 ILE A O 1
ATOM 1171 N N . PRO A 1 147 ? -3.889 5.531 -19.377 1.00 83.75 147 PRO A N 1
ATOM 1172 C CA . PRO A 1 147 ? -5.189 6.130 -19.664 1.00 83.75 147 PRO A CA 1
ATOM 1173 C C . PRO A 1 147 ? -5.910 6.598 -18.397 1.00 83.75 147 PRO A C 1
ATOM 1175 O O . PRO A 1 147 ? -5.965 5.881 -17.395 1.00 83.75 147 PRO A O 1
ATOM 1178 N N . THR A 1 148 ? -6.526 7.780 -18.449 1.00 80.12 148 THR A N 1
ATOM 1179 C CA . THR A 1 148 ? -7.197 8.403 -17.293 1.00 80.12 148 THR A CA 1
ATOM 1180 C C . THR A 1 148 ? -8.266 7.502 -16.675 1.00 80.12 148 THR A C 1
ATOM 1182 O O . THR A 1 148 ? -8.347 7.392 -15.455 1.00 80.12 148 THR A O 1
ATOM 1185 N N . ASN A 1 149 ? -9.027 6.785 -17.505 1.00 82.62 149 ASN A N 1
ATOM 1186 C CA . ASN A 1 149 ? -10.062 5.860 -17.039 1.00 82.62 149 ASN A CA 1
ATOM 1187 C C . ASN A 1 149 ? -9.471 4.739 -16.172 1.00 82.62 149 ASN A C 1
ATOM 1189 O O . ASN A 1 149 ? -10.032 4.394 -15.137 1.00 82.62 149 ASN A O 1
ATOM 1193 N N . VAL A 1 150 ? -8.302 4.217 -16.553 1.00 83.94 150 VAL A N 1
ATOM 1194 C CA . VAL A 1 150 ? -7.610 3.162 -15.804 1.00 83.94 150 VAL A CA 1
ATOM 1195 C C . VAL A 1 150 ? -7.075 3.716 -14.481 1.00 83.94 150 VAL A C 1
ATOM 1197 O O . VAL A 1 150 ? -7.278 3.094 -13.442 1.00 83.94 150 VAL A O 1
ATOM 1200 N N . LYS A 1 151 ? -6.501 4.929 -14.483 1.00 81.06 151 LYS A N 1
ATOM 1201 C CA . LYS A 1 151 ? -6.051 5.612 -13.254 1.00 81.06 151 LYS A CA 1
ATOM 1202 C C . LYS A 1 151 ? -7.184 5.771 -12.238 1.00 81.06 151 LYS A C 1
ATOM 1204 O O . LYS A 1 151 ? -6.993 5.456 -11.067 1.00 81.06 151 LYS A O 1
ATOM 1209 N N . ILE A 1 152 ? -8.359 6.224 -12.681 1.00 81.19 152 ILE A N 1
ATOM 1210 C CA . ILE A 1 152 ? -9.530 6.416 -11.810 1.00 81.19 152 ILE A CA 1
ATOM 1211 C C . ILE A 1 152 ? -9.953 5.087 -11.184 1.00 81.19 152 ILE A C 1
ATOM 1213 O O . ILE A 1 152 ? -10.137 5.008 -9.972 1.00 81.19 152 ILE A O 1
ATOM 1217 N N . VAL A 1 153 ? -10.059 4.035 -11.998 1.00 87.56 153 VAL A N 1
ATOM 1218 C CA . VAL A 1 153 ? -10.458 2.699 -11.541 1.00 87.56 153 VAL A CA 1
ATOM 1219 C C . VAL A 1 153 ? -9.467 2.154 -10.509 1.00 87.56 153 VAL A C 1
ATOM 1221 O O . VAL A 1 153 ? -9.881 1.653 -9.468 1.00 87.56 153 VAL A O 1
ATOM 1224 N N . MET A 1 154 ? -8.162 2.311 -10.735 1.00 85.88 154 MET A N 1
ATOM 1225 C CA . MET A 1 154 ? -7.134 1.893 -9.775 1.00 85.88 154 MET A CA 1
ATOM 1226 C C . MET A 1 154 ? -7.156 2.713 -8.486 1.00 85.88 154 MET A C 1
ATOM 1228 O O . MET A 1 154 ? -6.927 2.167 -7.409 1.00 85.88 154 MET A O 1
ATOM 1232 N N . PHE A 1 155 ? -7.461 4.009 -8.566 1.00 85.62 155 PHE A N 1
ATOM 1233 C CA . PHE A 1 155 ? -7.520 4.882 -7.394 1.00 85.62 155 PHE A CA 1
ATOM 1234 C C . PHE A 1 155 ? -8.617 4.463 -6.403 1.00 85.62 155 PHE A C 1
ATOM 1236 O O . PHE A 1 155 ? -8.515 4.762 -5.215 1.00 85.62 155 PHE A O 1
ATOM 1243 N N . LEU A 1 156 ? -9.621 3.694 -6.849 1.00 88.81 156 LEU A N 1
ATOM 1244 C CA . LEU A 1 156 ? -10.654 3.113 -5.984 1.00 88.81 156 LEU A CA 1
ATOM 1245 C C . LEU A 1 156 ? -10.114 2.078 -4.979 1.00 88.81 156 LEU A C 1
ATOM 1247 O O . LEU A 1 156 ? -10.827 1.737 -4.034 1.00 88.81 156 LEU A O 1
ATOM 1251 N N . THR A 1 157 ? -8.862 1.626 -5.118 1.00 87.69 157 THR A N 1
ATOM 1252 C CA . THR A 1 157 ? -8.178 0.791 -4.111 1.00 87.69 157 THR A CA 1
ATOM 1253 C C . THR A 1 157 ? -8.155 1.454 -2.731 1.00 87.69 157 THR A C 1
ATOM 1255 O O . THR A 1 157 ? -8.493 0.816 -1.733 1.00 87.69 157 THR A O 1
ATOM 1258 N N . TYR A 1 158 ? -7.842 2.752 -2.672 1.00 85.44 158 TYR A N 1
ATOM 1259 C CA . TYR A 1 158 ? -7.757 3.519 -1.427 1.00 85.44 158 TYR A CA 1
ATOM 1260 C C . TYR A 1 158 ? -9.084 3.595 -0.655 1.00 85.44 158 TYR A C 1
ATOM 1262 O O . TYR A 1 158 ? -9.112 3.172 0.506 1.00 85.44 158 TYR A O 1
ATOM 1270 N N . PRO A 1 159 ? -10.198 4.087 -1.239 1.00 87.62 159 PRO A N 1
ATOM 1271 C CA . PRO A 1 159 ? -11.477 4.097 -0.542 1.00 87.62 159 PRO A CA 1
ATOM 1272 C C . PRO A 1 159 ? -11.962 2.678 -0.222 1.00 87.62 159 PRO A C 1
ATOM 1274 O O . PRO A 1 159 ? -12.516 2.478 0.855 1.00 87.62 159 PRO A O 1
ATOM 1277 N N . ALA A 1 160 ? -11.704 1.672 -1.068 1.00 91.00 160 ALA A N 1
ATOM 1278 C CA . ALA A 1 160 ? -12.072 0.285 -0.770 1.00 91.00 160 ALA A CA 1
ATOM 1279 C C . ALA A 1 160 ? -11.378 -0.254 0.495 1.00 91.00 160 ALA A C 1
ATOM 1281 O O . ALA A 1 160 ? -12.032 -0.849 1.359 1.00 91.00 160 ALA A O 1
ATOM 1282 N N . ALA A 1 161 ? -10.068 -0.019 0.626 1.00 90.12 161 ALA A N 1
ATOM 1283 C CA . ALA A 1 161 ? -9.288 -0.428 1.791 1.00 90.12 161 ALA A CA 1
ATOM 1284 C C . ALA A 1 161 ? -9.709 0.318 3.064 1.00 90.12 161 ALA A C 1
ATOM 1286 O O . ALA A 1 161 ? -9.849 -0.307 4.115 1.00 90.12 161 ALA A O 1
ATOM 1287 N N . LEU A 1 162 ? -9.976 1.626 2.970 1.00 87.94 162 LEU A N 1
ATOM 1288 C CA . LEU A 1 162 ? -10.467 2.421 4.099 1.00 87.94 162 LEU A CA 1
ATOM 1289 C C . LEU A 1 162 ? -11.844 1.952 4.576 1.00 87.94 162 LEU A C 1
ATOM 1291 O O . LEU A 1 162 ? -12.038 1.752 5.772 1.00 87.94 162 LEU A O 1
ATOM 1295 N N . ILE A 1 163 ? -12.779 1.729 3.650 1.00 87.88 163 ILE A N 1
ATOM 1296 C CA . ILE A 1 163 ? -14.131 1.253 3.960 1.00 87.88 163 ILE A CA 1
ATOM 1297 C C . ILE A 1 163 ? -14.068 -0.114 4.653 1.00 87.88 163 ILE A C 1
ATOM 1299 O O . ILE A 1 163 ? -14.678 -0.308 5.703 1.00 87.88 163 ILE A O 1
ATOM 1303 N N . CYS A 1 164 ? -13.288 -1.059 4.120 1.00 89.25 164 CYS A N 1
ATOM 1304 C CA . CYS A 1 164 ? -13.171 -2.386 4.729 1.00 89.25 164 CYS A CA 1
ATOM 1305 C C . CYS A 1 164 ? -12.410 -2.366 6.061 1.00 89.25 164 CYS A C 1
ATOM 1307 O O . CYS A 1 164 ? -12.773 -3.108 6.973 1.00 89.25 164 CYS A O 1
ATOM 1309 N N . GLY A 1 165 ? -11.415 -1.487 6.211 1.00 86.94 165 GLY A N 1
ATOM 1310 C CA . GLY A 1 165 ? -10.724 -1.255 7.480 1.00 86.94 165 GLY A CA 1
ATOM 1311 C C . GLY A 1 165 ? -11.638 -0.650 8.549 1.00 86.94 165 GLY A C 1
ATOM 1312 O O . GLY A 1 165 ? -11.595 -1.074 9.701 1.00 86.94 165 GLY A O 1
ATOM 1313 N N . PHE A 1 166 ? -12.517 0.278 8.165 1.00 86.56 166 PHE A N 1
ATOM 1314 C CA . PHE A 1 166 ? -1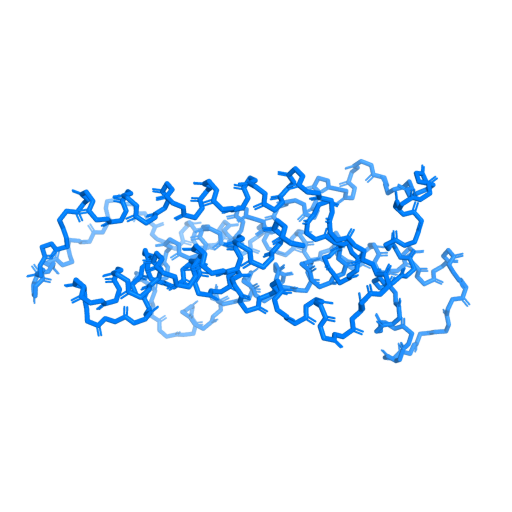3.502 0.886 9.063 1.00 86.56 166 PHE A CA 1
ATOM 1315 C C . PHE A 1 166 ? -14.528 -0.132 9.575 1.00 86.56 166 PHE A C 1
ATOM 1317 O O . PHE A 1 166 ? -14.839 -0.149 10.764 1.00 86.56 166 PHE A O 1
ATOM 1324 N N . VAL A 1 167 ? -15.033 -1.011 8.700 1.00 89.81 167 VAL A N 1
ATOM 1325 C CA . VAL A 1 167 ? -16.052 -2.006 9.081 1.00 89.81 167 VAL A CA 1
ATOM 1326 C C . VAL A 1 167 ? -15.445 -3.224 9.797 1.00 89.81 167 VAL A C 1
ATOM 1328 O O . VAL A 1 167 ? -16.155 -3.937 10.503 1.00 89.81 167 VAL A O 1
ATOM 1331 N N . TYR A 1 168 ? -14.129 -3.442 9.699 1.00 87.69 168 TYR A N 1
ATOM 1332 C CA . TYR A 1 168 ? -13.416 -4.591 10.280 1.00 87.69 168 TYR A CA 1
ATOM 1333 C C . TYR A 1 168 ? -13.780 -4.948 11.739 1.00 87.69 168 TYR A C 1
ATOM 1335 O O . TYR A 1 168 ? -13.968 -6.139 12.020 1.00 87.69 168 TYR A O 1
ATOM 1343 N N . PRO A 1 169 ? -13.914 -3.992 12.687 1.00 85.56 169 PRO A N 1
ATOM 1344 C CA . PRO A 1 169 ? -14.260 -4.305 14.077 1.00 85.56 169 PRO A CA 1
ATOM 1345 C C . PRO A 1 169 ? -15.668 -4.895 14.246 1.00 85.56 169 PRO A C 1
ATOM 1347 O O . PRO A 1 169 ? -15.917 -5.595 15.230 1.00 85.56 169 PRO A O 1
ATOM 1350 N N . PHE A 1 170 ? -16.565 -4.627 13.293 1.00 85.50 170 PHE A N 1
ATOM 1351 C CA . PHE A 1 170 ? -17.977 -5.015 13.314 1.00 85.50 170 PHE A CA 1
ATOM 1352 C C . PHE A 1 170 ? -18.253 -6.332 12.570 1.00 85.50 170 PHE A C 1
ATOM 1354 O O . PHE A 1 170 ? -19.355 -6.867 12.652 1.00 85.50 170 PHE A O 1
ATOM 1361 N N . LEU A 1 171 ? -17.264 -6.880 11.855 1.00 86.62 171 LEU A N 1
ATOM 1362 C CA . LEU A 1 171 ? -17.400 -8.127 11.100 1.00 86.62 171 LEU A CA 1
ATOM 1363 C C . LEU A 1 171 ? -17.039 -9.353 11.944 1.00 86.62 171 LEU A C 1
ATOM 1365 O O . LEU A 1 171 ? -16.175 -9.316 12.825 1.00 86.62 171 LEU A O 1
ATOM 1369 N N . SER A 1 172 ? -17.653 -10.487 11.609 1.00 86.31 172 SER A N 1
ATOM 1370 C CA . SER A 1 172 ? -17.372 -11.796 12.203 1.00 86.31 172 SER A CA 1
ATOM 1371 C C . SER A 1 172 ? -17.241 -12.890 11.135 1.00 86.31 172 SER A C 1
ATOM 1373 O O . SER A 1 172 ? -17.749 -12.769 10.014 1.00 86.31 172 SER A O 1
ATOM 1375 N N . GLY A 1 173 ? -16.518 -13.962 11.477 1.00 90.44 173 GLY A N 1
ATOM 1376 C CA . GLY A 1 173 ? -16.331 -15.134 10.617 1.00 90.44 173 GLY A CA 1
ATOM 1377 C C . GLY A 1 173 ? -15.630 -14.827 9.288 1.00 90.44 173 GLY A C 1
ATOM 1378 O O . GLY A 1 173 ? -14.683 -14.043 9.233 1.00 90.44 173 GLY A O 1
ATOM 1379 N N . PHE A 1 174 ? -16.116 -15.442 8.205 1.00 88.31 174 PHE A N 1
ATOM 1380 C CA . PHE A 1 174 ? -15.521 -15.348 6.866 1.00 88.31 174 PHE A CA 1
ATOM 1381 C C . PHE A 1 174 ? -15.465 -13.913 6.317 1.00 88.31 174 PHE A C 1
ATOM 1383 O O . PHE A 1 174 ? -14.492 -13.537 5.669 1.00 88.31 174 PHE A O 1
ATOM 1390 N N . ARG A 1 175 ? -16.454 -13.068 6.640 1.00 86.88 175 ARG A N 1
ATOM 1391 C CA . ARG A 1 175 ? -16.486 -11.656 6.211 1.00 86.88 175 ARG A CA 1
ATOM 1392 C C . ARG A 1 175 ? -15.290 -10.863 6.737 1.00 86.88 175 ARG A C 1
ATOM 1394 O O . ARG A 1 175 ? -14.725 -10.048 6.017 1.00 86.88 175 ARG A O 1
ATOM 1401 N N . LYS A 1 176 ? -14.863 -11.155 7.969 1.00 88.69 176 LYS A N 1
ATOM 1402 C CA . LYS A 1 176 ? -13.692 -10.530 8.595 1.00 88.69 176 LYS A CA 1
ATOM 1403 C C . LYS A 1 176 ? -12.378 -10.950 7.936 1.00 88.69 176 LYS A C 1
ATOM 1405 O O . LYS A 1 176 ? -11.427 -10.175 7.896 1.00 88.69 176 LYS A O 1
ATOM 1410 N N . TRP A 1 177 ? -12.309 -12.171 7.411 1.00 89.25 177 TRP A N 1
ATOM 1411 C CA . TRP A 1 177 ? -11.178 -12.593 6.588 1.00 89.25 177 TRP A CA 1
ATOM 1412 C C . TRP A 1 177 ? -11.209 -11.881 5.229 1.00 89.25 177 TRP A C 1
ATOM 1414 O O . TRP A 1 177 ? -10.208 -11.322 4.792 1.00 89.25 177 TRP A O 1
ATOM 1424 N N . LEU A 1 178 ? -12.388 -11.795 4.613 1.00 90.25 178 LEU A N 1
ATOM 1425 C CA . LEU A 1 178 ? -12.571 -11.184 3.300 1.00 90.25 178 LEU A CA 1
ATOM 1426 C C . LEU A 1 178 ? -12.304 -9.663 3.283 1.00 90.25 178 LEU A C 1
ATOM 1428 O O . LEU A 1 178 ? -11.849 -9.138 2.272 1.00 90.25 178 LEU A O 1
ATOM 1432 N N . SER A 1 179 ? -12.480 -8.952 4.403 1.00 88.81 179 SER A N 1
ATOM 1433 C CA . SER A 1 179 ? -12.108 -7.528 4.520 1.00 88.81 179 SER A CA 1
ATOM 1434 C C . SER A 1 179 ? -10.606 -7.244 4.381 1.00 88.81 179 SER A C 1
ATOM 1436 O O . SER A 1 179 ? -10.230 -6.087 4.209 1.00 88.81 179 SER A O 1
ATOM 1438 N N . TRP A 1 180 ? -9.742 -8.265 4.423 1.00 88.38 180 TRP A N 1
ATOM 1439 C CA . TRP A 1 180 ? -8.312 -8.108 4.129 1.00 88.38 180 TRP A CA 1
ATOM 1440 C C . TRP A 1 180 ? -8.011 -8.019 2.630 1.00 88.38 180 TRP A C 1
ATOM 1442 O O . TRP A 1 180 ? -6.969 -7.494 2.244 1.00 88.38 180 TRP A O 1
ATOM 1452 N N . LEU A 1 181 ? -8.913 -8.496 1.770 1.00 89.50 181 LEU A N 1
ATOM 1453 C CA . LEU A 1 181 ? -8.698 -8.571 0.323 1.00 89.50 181 LEU A CA 1
ATOM 1454 C C . LEU A 1 181 ? -8.431 -7.183 -0.306 1.00 89.50 181 LEU A C 1
ATOM 1456 O O . LEU A 1 181 ? -7.436 -7.042 -1.015 1.00 89.50 181 LEU A O 1
ATOM 1460 N N . PRO A 1 182 ? -9.192 -6.116 0.015 1.00 89.25 182 PRO A N 1
ATOM 1461 C CA . PRO A 1 182 ? -8.911 -4.766 -0.490 1.00 89.25 182 PRO A CA 1
ATOM 1462 C C . PRO A 1 182 ? -7.566 -4.201 -0.015 1.00 89.25 182 PRO A C 1
ATOM 1464 O O . PRO A 1 182 ? -6.912 -3.455 -0.746 1.00 89.25 182 PRO A O 1
ATOM 1467 N N . ILE A 1 183 ? -7.121 -4.582 1.187 1.00 87.00 183 ILE A N 1
ATOM 1468 C CA . ILE A 1 183 ? -5.805 -4.198 1.718 1.00 87.00 183 ILE A CA 1
ATOM 1469 C C . ILE A 1 183 ? -4.704 -4.865 0.888 1.00 87.00 183 ILE A C 1
ATOM 1471 O O . ILE A 1 183 ? -3.765 -4.194 0.466 1.00 87.00 183 ILE A O 1
ATOM 1475 N N . LEU A 1 184 ? -4.848 -6.160 0.586 1.00 87.69 184 LEU A N 1
ATOM 1476 C CA . LEU A 1 184 ? -3.912 -6.890 -0.274 1.00 87.69 184 LEU A CA 1
ATOM 1477 C C . LEU A 1 184 ? -3.864 -6.306 -1.691 1.00 87.69 184 LEU A C 1
ATOM 1479 O O . LEU A 1 184 ? -2.779 -6.093 -2.223 1.00 87.69 184 LEU A O 1
ATOM 1483 N N . ILE A 1 185 ? -5.017 -5.979 -2.281 1.00 88.62 185 ILE A N 1
ATOM 1484 C CA . ILE A 1 185 ? -5.093 -5.329 -3.600 1.00 88.62 185 ILE A CA 1
ATOM 1485 C C . ILE A 1 185 ? -4.348 -3.986 -3.582 1.00 88.62 185 ILE A C 1
ATOM 1487 O O . ILE A 1 185 ? -3.571 -3.692 -4.489 1.00 88.62 185 ILE A O 1
ATOM 1491 N N . THR A 1 186 ? -4.536 -3.189 -2.528 1.00 86.31 186 THR A N 1
ATOM 1492 C CA . THR A 1 186 ? -3.836 -1.905 -2.362 1.00 86.31 186 THR A CA 1
ATOM 1493 C C . THR A 1 186 ? -2.332 -2.102 -2.192 1.00 86.31 186 THR A C 1
ATOM 1495 O O . THR A 1 186 ? -1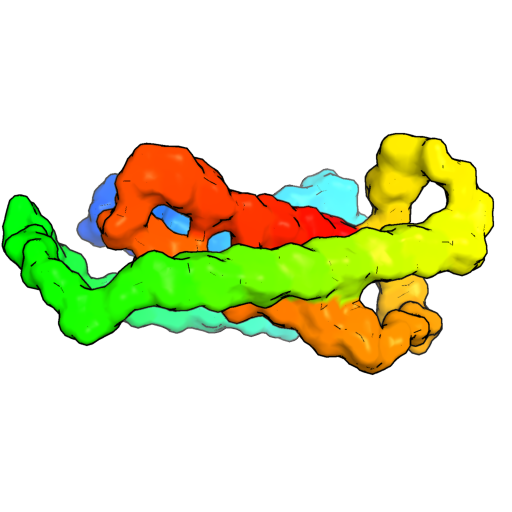.547 -1.309 -2.702 1.00 86.31 186 THR A O 1
ATOM 1498 N N . MET A 1 187 ? -1.911 -3.179 -1.526 1.00 84.44 187 MET A N 1
ATOM 1499 C CA . MET A 1 187 ? -0.500 -3.536 -1.411 1.00 84.44 187 MET A CA 1
ATOM 1500 C C . MET A 1 187 ? 0.095 -3.902 -2.775 1.00 84.44 187 MET A C 1
ATOM 1502 O O . MET A 1 187 ? 1.172 -3.415 -3.097 1.00 84.44 187 MET A O 1
ATOM 1506 N N . VAL A 1 188 ? -0.619 -4.668 -3.609 1.00 85.06 188 VAL A N 1
ATOM 1507 C CA . VAL A 1 188 ? -0.193 -4.981 -4.988 1.00 85.06 188 VAL A CA 1
ATOM 1508 C C . VAL A 1 188 ? -0.087 -3.709 -5.830 1.00 85.06 188 VAL A C 1
ATOM 1510 O O . VAL A 1 188 ? 0.940 -3.480 -6.470 1.00 85.06 188 VAL A O 1
ATOM 1513 N N . TYR A 1 189 ? -1.104 -2.845 -5.783 1.00 85.06 189 TYR A N 1
ATOM 1514 C CA . TYR A 1 189 ? -1.066 -1.527 -6.421 1.00 85.06 189 TYR A CA 1
ATOM 1515 C C . TYR A 1 189 ? 0.152 -0.715 -5.962 1.00 85.06 189 TYR A C 1
ATOM 1517 O O . TYR A 1 189 ? 0.915 -0.210 -6.786 1.00 85.06 189 TYR A O 1
ATOM 1525 N N . GLY A 1 190 ? 0.377 -0.663 -4.648 1.00 79.50 190 GLY A N 1
ATOM 1526 C CA . GLY A 1 190 ? 1.543 -0.040 -4.041 1.00 79.50 190 GLY A CA 1
ATOM 1527 C C . GLY A 1 190 ? 2.837 -0.639 -4.576 1.00 79.50 190 GLY A C 1
ATOM 1528 O O . GLY A 1 190 ? 3.711 0.103 -4.983 1.00 79.50 190 GLY A O 1
ATOM 1529 N N . THR A 1 191 ? 2.965 -1.960 -4.681 1.00 79.19 191 THR A N 1
ATOM 1530 C CA . THR A 1 191 ? 4.189 -2.562 -5.222 1.00 79.19 191 THR A CA 1
ATOM 1531 C C . THR A 1 191 ? 4.412 -2.250 -6.701 1.00 79.19 191 THR A C 1
ATOM 1533 O O . THR A 1 191 ? 5.538 -1.971 -7.088 1.00 79.19 191 THR A O 1
ATOM 1536 N N . LEU A 1 192 ? 3.363 -2.220 -7.526 1.00 78.94 192 LEU A N 1
ATOM 1537 C CA . LEU A 1 192 ? 3.493 -1.935 -8.960 1.00 78.94 192 LEU A CA 1
ATOM 1538 C C . LEU A 1 192 ? 3.964 -0.510 -9.248 1.00 78.94 192 LEU A C 1
ATOM 1540 O O . LEU A 1 192 ? 4.680 -0.293 -10.220 1.00 78.94 192 LEU A O 1
ATOM 1544 N N . PHE A 1 193 ? 3.557 0.447 -8.415 1.00 70.94 193 PHE A N 1
ATOM 1545 C CA . PHE A 1 193 ? 3.825 1.867 -8.645 1.00 70.94 193 PHE A CA 1
ATOM 1546 C C . PHE A 1 193 ? 4.839 2.483 -7.687 1.00 70.94 193 PHE A C 1
ATOM 1548 O O . PHE A 1 193 ? 5.397 3.525 -8.018 1.00 70.94 193 PHE A O 1
ATOM 1555 N N . ALA A 1 194 ? 5.069 1.860 -6.529 1.00 62.34 194 ALA A N 1
ATOM 1556 C CA . ALA A 1 194 ? 5.982 2.326 -5.488 1.00 62.34 194 ALA A CA 1
ATOM 1557 C C . ALA A 1 194 ? 7.280 1.512 -5.393 1.00 62.34 194 ALA A C 1
ATOM 1559 O O . ALA A 1 194 ? 8.219 1.957 -4.736 1.00 62.34 194 ALA A O 1
ATOM 1560 N N . VAL A 1 195 ? 7.399 0.354 -6.059 1.00 49.50 195 VAL A N 1
ATOM 1561 C CA . VAL A 1 195 ? 8.705 -0.309 -6.205 1.00 49.50 195 VAL A CA 1
ATOM 1562 C C . VAL A 1 195 ? 9.480 0.457 -7.274 1.00 49.50 195 VAL A C 1
ATOM 1564 O O . VAL A 1 195 ? 9.216 0.329 -8.463 1.00 49.50 195 VAL A O 1
ATOM 1567 N N . ARG A 1 196 ? 10.420 1.284 -6.806 1.00 45.59 196 ARG A N 1
ATOM 1568 C CA . ARG A 1 196 ? 11.292 2.198 -7.565 1.00 45.59 196 ARG A CA 1
ATOM 1569 C C . ARG A 1 196 ? 10.699 3.498 -8.089 1.00 45.59 196 ARG A C 1
ATOM 1571 O O . ARG A 1 196 ? 11.485 4.293 -8.589 1.00 45.59 196 ARG A O 1
ATOM 1578 N N . SER A 1 197 ? 9.429 3.835 -7.843 1.00 36.94 197 SER A N 1
ATOM 1579 C CA . SER A 1 197 ? 9.243 5.244 -7.498 1.00 36.94 197 SER A CA 1
ATOM 1580 C C . SER A 1 197 ? 9.903 5.368 -6.135 1.00 36.94 197 SER A C 1
ATOM 1582 O O . SER A 1 197 ? 9.386 4.826 -5.156 1.00 36.94 197 SER A O 1
ATOM 1584 N N . GLY A 1 198 ? 11.046 6.048 -6.052 1.00 34.38 198 GLY A N 1
ATOM 1585 C CA . GLY A 1 198 ? 11.374 6.761 -4.827 1.00 34.38 198 GLY A CA 1
ATOM 1586 C C . GLY A 1 198 ? 10.059 7.275 -4.253 1.00 34.38 198 GLY A C 1
ATOM 1587 O O . GLY A 1 198 ? 9.183 7.716 -4.995 1.00 34.38 198 GLY A O 1
ATOM 1588 N N . ILE A 1 199 ? 9.832 7.044 -2.969 1.00 32.44 199 ILE A N 1
ATOM 1589 C CA . ILE A 1 199 ? 8.736 7.688 -2.262 1.00 32.44 199 ILE A CA 1
ATOM 1590 C C . ILE A 1 199 ? 9.001 9.188 -2.429 1.00 32.44 199 ILE A C 1
ATOM 1592 O O . ILE A 1 199 ? 9.762 9.711 -1.623 1.00 32.44 199 ILE A O 1
ATOM 1596 N N . LEU A 1 200 ? 8.514 9.766 -3.542 1.00 31.36 200 LEU A N 1
ATOM 1597 C CA . LEU A 1 200 ? 8.787 11.063 -4.185 1.00 31.36 200 LEU A CA 1
ATOM 1598 C C . LEU A 1 200 ? 8.376 11.025 -5.669 1.00 31.36 200 LEU A C 1
ATOM 1600 O O . LEU A 1 200 ? 9.162 10.529 -6.509 1.00 31.36 200 LEU A O 1
#

Secondary structure (DSSP, 8-state):
-HHHHHHHHHHHHHHHHHHHHS-TTSHHHHHHHHHHHHHHHHHHH-TTSPPPHHHHHHHHHHHHHHHHHHHHS-----TT---PPPSS-HHHHHHHHHHHHHHHHHHHHHHHHHHHHHTT--S-HHHHHHHHHHHHHHHHTT-----HHHHHHHHTHHHHHHHHHHHGGG--THHHHHTTHHHHHHHHHHHHHHSSS---

Foldseek 3Di:
DLLVVLLVLLCVQLVVLCVVVVDCPQQLNVLSVVVSVVSVVCCVPPVVDDQDNVLSVVSSVVSNVRNVVSVVPPPPVPVDPPPDPPPDDLVVLLVVLVVLLVLLLVLVVVVLVVLCVVVVNDPDPVVSLCQLVVLLVCVVVVNDDDDPVSVVSNVSLVVSLVSLVVSLVVDDDPSNVVSCSSVVSVVSVCCSHVVNPRSD

Organism: NCBI:txid408172

Mean predicted aligned error: 12.54 Å

Radius of gyration: 19.85 Å; Cα contacts (8 Å, |Δi|>4): 190; chains: 1; bounding box: 51×33×54 Å